Protein AF-A0A6P8IMI8-F1 (afdb_monomer_lite)

pLDDT: mean 73.04, std 18.19, range [30.92, 96.25]

Secondary structure (DSSP, 8-state):
-------------------------PPP-EEEEEEEETTEEEEEEESSSSSEEEEEEETTEEEEEETTSSSEEEEEEEETTTEEEEEETTEEEEEETTEEEEE-TTS--SHHHHHHHHHHHHHS-SS---S--HHHHHHHHHHHHHHHT-GGGGGHHHHHHHHHHH--SHHHHHHHHHHHHHHHHHHHHHHHHSSPP-PPPPTT-----------S--S-SS-SSSSS-TT--TTT----HHHHSSSS--HHHHHHHHHHHHHTTSHHHH-GGGGT-BTTB--SSS--

Radius of gyration: 25.19 Å; chains: 1; bounding box: 77×83×70 Å

Organism: Actinia tenebrosa (NCBI:txid6105)

Foldseek 3Di:
DDDDDDPDDDDPPPPPPPDPPPPDQAAWPAWDWPDDDLFWTWTWGGRDPQFTKTWIFGVQWIWIGTPVRPWTCKIWHDAPQLKIWMAHTQWIKIDHQQAIDTDDSPQPPDRVSVNVCCCVVPVVCPPPGDNDDVVVLVSVLVSLVNSLPPLNLLVLVVNLVRQLVVQPDPSSLVGCLQSNLLSVLSQVVNVVSDPHRPRDDHPVDDPCVVVDPDDDDPDLCDDPPPFVESLDDPDGYDHPCSNAVDSHQFALRVVQRVVCVVPSVDPCNNRQVSQVRDSNHGGRDDHD

Sequence (288 aa):
MAFLIKSSLVAVLVFVLVYPQQADAEEPIGLKLSSFGPNHIQGEYRYTESFGLQFNIRQGFMEMKTLNGNETITMYMKLPRDTVYFQIGNSGFLSHLNKEALVPAEVPRTFKALMRFAAERFSTSPNGFSDEDTTLKEAHKQALETIREMEETRLLEICSKALAQAGGSGLTMEITQPYHLMSLNLLLALDRAGKPVDVIKPPGTQDEESTHRSKRCSNLRSDPNNDDCYGMCGRKCNCWSSVCGDCCYHQGCAEHDYCCGKNFWSRYCLFPFRYKFTCSSYGGYSSC

Structure (mmCIF, N/CA/C/O backbone):
data_AF-A0A6P8IMI8-F1
#
_entry.id   AF-A0A6P8IMI8-F1
#
loop_
_atom_site.group_PDB
_atom_site.id
_atom_site.type_symbol
_atom_site.label_atom_id
_atom_site.label_alt_id
_atom_site.label_comp_id
_atom_site.label_asym_id
_atom_site.label_entity_id
_atom_site.label_seq_id
_atom_site.pdbx_PDB_ins_code
_atom_site.Cartn_x
_atom_site.Cartn_y
_atom_site.Cartn_z
_atom_site.occupancy
_atom_site.B_iso_or_equiv
_atom_site.auth_seq_id
_atom_site.auth_comp_id
_atom_site.auth_asym_id
_atom_site.auth_atom_id
_atom_site.pdbx_PDB_model_num
ATOM 1 N N . MET A 1 1 ? 55.138 65.671 -44.008 1.00 39.91 1 MET A N 1
ATOM 2 C CA . MET A 1 1 ? 53.992 64.735 -44.104 1.00 39.91 1 MET A CA 1
ATOM 3 C C . MET A 1 1 ? 53.761 64.125 -42.734 1.00 39.91 1 MET A C 1
ATOM 5 O O . MET A 1 1 ? 54.735 63.959 -42.012 1.00 39.91 1 MET A O 1
ATOM 9 N N . ALA A 1 2 ? 52.516 63.823 -42.370 1.00 39.78 2 ALA A N 1
ATOM 10 C CA . ALA A 1 2 ? 52.181 63.183 -41.098 1.00 39.78 2 ALA A CA 1
ATOM 11 C C . ALA A 1 2 ? 51.681 61.755 -41.341 1.00 39.78 2 ALA A C 1
ATOM 13 O O . ALA A 1 2 ? 50.949 61.533 -42.301 1.00 39.78 2 ALA A O 1
ATOM 14 N N . PHE A 1 3 ? 52.016 60.828 -40.444 1.00 30.92 3 PHE A N 1
ATOM 15 C CA . PHE A 1 3 ? 51.293 59.567 -40.287 1.00 30.92 3 PHE A CA 1
ATOM 16 C C . PHE A 1 3 ? 51.166 59.232 -38.800 1.00 30.92 3 PHE A C 1
ATOM 18 O O . PHE A 1 3 ? 52.140 58.901 -38.129 1.00 30.92 3 PHE A O 1
ATOM 25 N N . LEU A 1 4 ? 49.943 59.358 -38.283 1.00 39.53 4 LEU A N 1
ATOM 26 C CA . LEU A 1 4 ? 49.568 58.945 -36.934 1.00 39.53 4 LEU A CA 1
ATOM 27 C C . LEU A 1 4 ? 49.200 57.460 -36.960 1.00 39.53 4 LEU A C 1
ATOM 29 O O . LEU A 1 4 ? 48.109 57.108 -37.405 1.00 39.53 4 LEU A O 1
ATOM 33 N N . ILE A 1 5 ? 50.072 56.596 -36.444 1.00 40.53 5 ILE A N 1
ATOM 34 C CA . ILE A 1 5 ? 49.712 55.202 -36.161 1.00 40.53 5 ILE A CA 1
ATOM 35 C C . ILE A 1 5 ? 49.156 55.150 -34.735 1.00 40.53 5 ILE A C 1
ATOM 37 O O . ILE A 1 5 ? 49.899 55.126 -33.756 1.00 40.53 5 ILE A O 1
ATOM 41 N N . LYS A 1 6 ? 47.823 55.171 -34.614 1.00 36.91 6 LYS A N 1
ATOM 42 C CA . LYS A 1 6 ? 47.136 54.866 -33.352 1.00 36.91 6 LYS A CA 1
ATOM 43 C C . LYS A 1 6 ? 47.112 53.350 -33.158 1.00 36.91 6 LYS A C 1
ATOM 45 O O . LYS A 1 6 ? 46.334 52.665 -33.817 1.00 36.91 6 LYS A O 1
ATOM 50 N N . SER A 1 7 ? 47.920 52.836 -32.236 1.00 39.41 7 SER A N 1
ATOM 51 C CA . SER A 1 7 ? 47.843 51.436 -31.808 1.00 39.41 7 SER A CA 1
ATOM 52 C C . SER A 1 7 ? 46.588 51.206 -30.960 1.00 39.41 7 SER A C 1
ATOM 54 O O . SER A 1 7 ? 46.607 51.399 -29.746 1.00 39.41 7 SER A O 1
ATOM 56 N N . SER A 1 8 ? 45.485 50.814 -31.598 1.00 38.97 8 SER A N 1
ATOM 57 C CA . SER A 1 8 ? 44.275 50.376 -30.894 1.00 38.97 8 SER A CA 1
ATOM 58 C C . SER A 1 8 ? 44.530 49.050 -30.179 1.00 38.97 8 SER A C 1
ATOM 60 O O . SER A 1 8 ? 44.815 48.040 -30.821 1.00 38.97 8 SER A O 1
ATOM 62 N N . LEU A 1 9 ? 44.396 49.040 -28.852 1.00 38.34 9 LEU A N 1
ATOM 63 C CA . LEU A 1 9 ? 44.482 47.821 -28.053 1.00 38.34 9 LEU A CA 1
ATOM 64 C C . LEU A 1 9 ? 43.211 46.980 -28.275 1.00 38.34 9 LEU A C 1
ATOM 66 O O . LEU A 1 9 ? 42.141 47.322 -27.772 1.00 38.34 9 LEU A O 1
ATOM 70 N N . VAL A 1 10 ? 43.307 45.888 -29.036 1.00 40.00 10 VAL A N 1
ATOM 71 C CA . VAL A 1 10 ? 42.195 44.938 -29.204 1.00 40.00 10 VAL A CA 1
ATOM 72 C C . VAL A 1 10 ? 42.221 43.949 -28.041 1.00 40.00 10 VAL A C 1
ATOM 74 O O . VAL A 1 10 ? 42.977 42.980 -28.049 1.00 40.00 10 VAL A O 1
ATOM 77 N N . ALA A 1 11 ? 41.400 44.204 -27.023 1.00 40.06 11 ALA A N 1
ATOM 78 C CA . ALA A 1 11 ? 41.209 43.278 -25.913 1.00 40.06 11 ALA A CA 1
ATOM 79 C C . ALA A 1 11 ? 40.389 42.062 -26.380 1.00 40.06 11 ALA A C 1
ATOM 81 O O . ALA A 1 11 ? 39.166 42.133 -26.500 1.00 40.06 11 ALA A O 1
ATOM 82 N N . VAL A 1 12 ? 41.063 40.940 -26.652 1.00 38.28 12 VAL A N 1
ATOM 83 C CA . VAL A 1 12 ? 40.403 39.676 -27.010 1.00 38.28 12 VAL A CA 1
ATOM 84 C C . VAL A 1 12 ? 39.806 39.047 -25.749 1.00 38.28 12 VAL A C 1
ATOM 86 O O . VAL A 1 12 ? 40.467 38.310 -25.020 1.00 38.28 12 VAL A O 1
ATOM 89 N N . LEU A 1 13 ? 38.540 39.367 -25.486 1.00 36.25 13 LEU A N 1
ATOM 90 C CA . LEU A 1 13 ? 37.742 38.771 -24.416 1.00 36.25 13 LEU A CA 1
ATOM 91 C C . LEU A 1 13 ? 37.383 37.322 -24.782 1.00 36.25 13 LEU A C 1
ATOM 93 O O . LEU A 1 13 ? 36.379 37.058 -25.444 1.00 36.25 13 LEU A O 1
ATOM 97 N N . VAL A 1 14 ? 38.222 36.375 -24.356 1.00 39.31 14 VAL A N 1
ATOM 98 C CA . VAL A 1 14 ? 37.947 34.939 -24.487 1.00 39.31 14 VAL A CA 1
ATOM 99 C C . VAL A 1 14 ? 36.856 34.552 -23.489 1.00 39.31 14 VAL A C 1
ATOM 101 O O . VAL A 1 14 ? 37.131 34.189 -22.347 1.00 39.31 14 VAL A O 1
ATOM 104 N N . PHE A 1 15 ? 35.600 34.624 -23.930 1.00 37.22 15 PHE A N 1
ATOM 105 C CA . PHE A 1 15 ? 34.485 33.996 -23.230 1.00 37.22 15 PHE A CA 1
ATOM 106 C C . PHE A 1 15 ? 34.635 32.475 -23.310 1.00 37.22 15 PHE A C 1
ATOM 108 O O . PHE A 1 15 ? 34.189 31.837 -24.263 1.00 37.22 15 PHE A O 1
ATOM 115 N N . VAL A 1 16 ? 35.254 31.887 -22.284 1.00 40.16 16 VAL A N 1
ATOM 116 C CA . VAL A 1 16 ? 35.122 30.454 -22.018 1.00 40.16 16 VAL A CA 1
ATOM 117 C C . VAL A 1 16 ? 33.669 30.214 -21.620 1.00 40.16 16 VAL A C 1
ATOM 119 O O . VAL A 1 16 ? 33.276 30.456 -20.479 1.00 40.16 16 VAL A O 1
ATOM 122 N N . LEU A 1 17 ? 32.860 29.766 -22.581 1.00 37.81 17 LEU A N 1
ATOM 123 C CA . LEU A 1 17 ? 31.540 29.218 -22.303 1.00 37.81 17 LEU A CA 1
ATOM 124 C C . LEU A 1 17 ? 31.730 27.924 -21.514 1.00 37.81 17 LEU A C 1
ATOM 126 O O . LEU A 1 17 ? 31.885 26.847 -22.088 1.00 37.81 17 LEU A O 1
ATOM 130 N N . VAL A 1 18 ? 31.723 28.045 -20.186 1.00 37.19 18 VAL A N 1
ATOM 131 C CA . VAL A 1 18 ? 31.518 26.913 -19.286 1.00 37.19 18 VAL A CA 1
ATOM 132 C C . VAL A 1 18 ? 30.078 26.458 -19.490 1.00 37.19 18 VAL A C 1
ATOM 134 O O . VAL A 1 18 ? 29.160 26.901 -18.800 1.00 37.19 18 VAL A O 1
ATOM 137 N N . TYR A 1 19 ? 29.878 25.594 -20.485 1.00 33.56 19 TYR A N 1
ATOM 138 C CA . TYR A 1 19 ? 28.700 24.744 -20.523 1.00 33.56 19 TYR A CA 1
ATOM 139 C C . TYR A 1 19 ? 28.646 24.010 -19.179 1.00 33.56 19 TYR A C 1
ATOM 141 O O . TYR A 1 19 ? 29.663 23.422 -18.793 1.00 33.56 19 TYR A O 1
ATOM 149 N N . PRO A 1 20 ? 27.521 24.047 -18.442 1.00 39.53 20 PRO A N 1
ATOM 150 C CA . PRO A 1 20 ? 27.368 23.180 -17.288 1.00 39.53 20 PRO A CA 1
ATOM 151 C C . PRO A 1 20 ? 27.495 21.752 -17.808 1.00 39.53 20 PRO A C 1
ATOM 153 O O . PRO A 1 20 ? 26.685 21.320 -18.628 1.00 39.53 20 PRO A O 1
ATOM 156 N N . GLN A 1 21 ? 28.561 21.062 -17.398 1.00 37.50 21 GLN A N 1
ATOM 157 C CA . GLN A 1 21 ? 28.812 19.690 -17.811 1.00 37.50 21 GLN A CA 1
ATOM 158 C C . GLN A 1 21 ? 27.620 18.865 -17.334 1.00 37.50 21 GLN A C 1
ATOM 160 O O . GLN A 1 21 ? 27.404 18.714 -16.131 1.00 37.50 21 GLN A O 1
ATOM 165 N N . GLN A 1 22 ? 26.794 18.447 -18.291 1.00 41.50 22 GLN A N 1
ATOM 166 C CA . GLN A 1 22 ? 25.549 17.747 -18.037 1.00 41.50 22 GLN A CA 1
ATOM 167 C C . GLN A 1 22 ? 25.913 16.453 -17.318 1.00 41.50 22 GLN A C 1
ATOM 169 O O . GLN A 1 22 ? 26.569 15.603 -17.911 1.00 41.50 22 GLN A O 1
ATOM 174 N N . ALA A 1 23 ? 25.584 16.373 -16.026 1.00 42.06 23 ALA A N 1
ATOM 175 C CA . ALA A 1 23 ? 26.000 15.262 -15.185 1.00 42.06 23 ALA A CA 1
ATOM 176 C C . ALA A 1 23 ? 25.521 13.956 -15.821 1.00 42.06 23 ALA A C 1
ATOM 178 O O . ALA A 1 23 ? 24.327 13.821 -16.107 1.00 42.06 23 ALA A O 1
ATOM 179 N N . ASP A 1 24 ? 26.459 13.043 -16.076 1.00 41.97 24 ASP A N 1
ATOM 180 C CA . ASP A 1 24 ? 26.170 11.752 -16.685 1.00 41.97 24 ASP A CA 1
ATOM 181 C C . ASP A 1 24 ? 25.141 11.029 -15.810 1.00 41.97 24 ASP A C 1
ATOM 183 O O . ASP A 1 24 ? 25.410 10.684 -14.658 1.00 41.97 24 ASP A O 1
ATOM 187 N N . ALA A 1 25 ? 23.922 10.883 -16.329 1.00 48.53 25 ALA A N 1
ATOM 188 C CA . ALA A 1 25 ? 22.834 10.267 -15.589 1.00 48.53 25 ALA A CA 1
ATOM 189 C C . ALA A 1 25 ? 23.135 8.772 -15.444 1.00 48.53 25 ALA A C 1
ATOM 191 O O . ALA A 1 25 ? 23.142 8.053 -16.443 1.00 48.53 25 ALA A O 1
ATOM 192 N N . GLU A 1 26 ? 23.395 8.323 -14.213 1.00 55.47 26 GLU A N 1
ATOM 193 C CA . GLU A 1 26 ? 23.643 6.911 -13.911 1.00 55.47 26 GLU A CA 1
ATOM 194 C C . GLU A 1 26 ? 22.507 6.041 -14.475 1.00 55.47 26 GLU A C 1
ATOM 196 O O . GLU A 1 26 ? 21.324 6.329 -14.265 1.00 55.47 26 GLU A O 1
ATOM 201 N N . GLU A 1 27 ? 22.857 4.990 -15.224 1.00 54.91 27 GLU A N 1
ATOM 202 C CA . GLU A 1 27 ? 21.851 4.107 -15.815 1.00 54.91 27 GLU A CA 1
ATOM 203 C C . GLU A 1 27 ? 21.121 3.289 -14.730 1.00 54.91 27 GLU A C 1
ATOM 205 O O . GLU A 1 27 ? 21.756 2.818 -13.778 1.00 54.91 27 GLU A O 1
ATOM 210 N N . PRO A 1 28 ? 19.798 3.057 -14.862 1.00 62.38 28 PRO A N 1
ATOM 211 C CA . PRO A 1 28 ? 19.032 2.334 -13.860 1.00 62.38 28 PRO A CA 1
ATOM 212 C C . PRO A 1 28 ? 19.465 0.881 -13.757 1.00 62.38 28 PRO A C 1
ATOM 214 O O . PRO A 1 28 ? 19.427 0.115 -14.719 1.00 62.38 28 PRO A O 1
ATOM 217 N N . ILE A 1 29 ? 19.766 0.476 -12.534 1.00 84.00 29 ILE A N 1
ATOM 218 C CA . ILE A 1 29 ? 20.159 -0.893 -12.207 1.00 84.00 29 ILE A CA 1
ATOM 219 C C . ILE A 1 29 ? 18.950 -1.847 -12.252 1.00 84.00 29 ILE A C 1
ATOM 221 O O . ILE A 1 29 ? 19.096 -3.037 -12.535 1.00 84.00 29 ILE A O 1
ATOM 225 N N . GLY A 1 30 ? 17.748 -1.331 -11.986 1.00 87.19 30 GLY A N 1
ATOM 226 C CA . GLY A 1 30 ? 16.484 -2.042 -12.135 1.00 87.19 30 GLY A CA 1
ATOM 227 C C . GLY A 1 30 ? 16.161 -3.017 -10.999 1.00 87.19 30 GLY A C 1
ATOM 228 O O . GLY A 1 30 ? 16.547 -2.833 -9.842 1.00 87.19 30 GLY A O 1
ATOM 229 N N . LEU A 1 31 ? 15.378 -4.045 -11.335 1.00 90.00 31 LEU A N 1
ATOM 230 C CA . LEU A 1 31 ? 14.832 -5.024 -10.394 1.00 90.00 31 LEU A CA 1
ATOM 231 C C . LEU A 1 31 ? 15.828 -6.163 -10.124 1.00 90.00 31 LEU A C 1
ATOM 233 O O . LEU A 1 31 ? 16.200 -6.896 -11.040 1.00 90.00 31 LEU A O 1
ATOM 237 N N . LYS A 1 32 ? 16.181 -6.383 -8.854 1.00 91.81 32 LYS A N 1
ATOM 238 C CA . LYS A 1 32 ? 16.982 -7.530 -8.395 1.00 91.81 32 LYS A CA 1
ATOM 239 C C . LYS A 1 32 ? 16.157 -8.371 -7.418 1.00 91.81 32 LYS A C 1
ATOM 241 O O . LYS A 1 32 ? 15.796 -7.909 -6.338 1.00 91.81 32 LYS A O 1
ATOM 246 N N . LEU A 1 33 ? 15.857 -9.618 -7.784 1.00 90.94 33 LEU A N 1
ATOM 247 C CA . LEU A 1 33 ? 15.100 -10.557 -6.947 1.00 90.94 33 LEU A CA 1
ATOM 248 C C . LEU A 1 33 ? 16.049 -11.490 -6.184 1.00 90.94 33 LEU A C 1
ATOM 250 O O . LEU A 1 33 ? 16.842 -12.205 -6.791 1.00 90.94 33 LEU A O 1
ATOM 254 N N . SER A 1 34 ? 15.940 -11.507 -4.854 1.00 91.38 34 SER A N 1
ATOM 255 C CA . SER A 1 34 ? 16.677 -12.417 -3.963 1.00 91.38 34 SER A CA 1
ATOM 256 C C . SER A 1 34 ? 15.861 -13.655 -3.573 1.00 91.38 34 SER A C 1
ATOM 258 O O . SER A 1 34 ? 16.422 -14.675 -3.174 1.00 91.38 34 SER A O 1
ATOM 260 N N . SER A 1 35 ? 14.535 -13.602 -3.723 1.00 88.31 35 SER A N 1
ATOM 261 C CA . SER A 1 35 ? 13.647 -14.761 -3.633 1.00 88.31 35 SER A CA 1
ATOM 262 C C . SER A 1 35 ? 12.460 -14.582 -4.576 1.00 88.31 35 SER A C 1
ATOM 264 O O . SER A 1 35 ? 11.899 -13.491 -4.665 1.00 88.31 35 SER A O 1
ATOM 266 N N . PHE A 1 36 ? 12.063 -15.643 -5.276 1.00 87.12 36 PHE A N 1
ATOM 267 C CA . PHE A 1 36 ? 10.926 -15.618 -6.193 1.00 87.12 36 PHE A CA 1
ATOM 268 C C . PHE A 1 36 ? 10.235 -16.984 -6.225 1.00 87.12 36 PHE A C 1
ATOM 270 O O . PHE A 1 36 ? 10.866 -18.005 -6.498 1.00 87.12 36 PHE A O 1
ATOM 277 N N . GLY A 1 37 ? 8.938 -17.006 -5.930 1.00 83.56 37 GLY A N 1
ATOM 278 C CA . GLY A 1 37 ? 8.121 -18.215 -5.902 1.00 83.56 37 GLY A CA 1
ATOM 279 C C . GLY A 1 37 ? 6.685 -17.927 -5.447 1.00 83.56 37 GLY A C 1
ATOM 280 O O . GLY A 1 37 ? 6.386 -16.814 -5.017 1.00 83.56 37 GLY A O 1
ATOM 281 N N . PRO A 1 38 ? 5.783 -18.924 -5.494 1.00 81.00 38 PRO A N 1
ATOM 282 C CA . PRO A 1 38 ? 4.339 -18.711 -5.314 1.00 81.00 38 PRO A CA 1
ATOM 283 C C . PRO A 1 38 ? 3.931 -18.234 -3.910 1.00 81.00 38 PRO A C 1
ATOM 285 O O . PRO A 1 38 ? 2.861 -17.664 -3.746 1.00 81.00 38 PRO A O 1
ATOM 288 N N . ASN A 1 39 ? 4.774 -18.455 -2.893 1.00 86.06 39 ASN A N 1
ATOM 289 C CA . ASN A 1 39 ? 4.484 -18.116 -1.492 1.00 86.06 39 ASN A CA 1
ATOM 290 C C . ASN A 1 39 ? 5.414 -17.036 -0.904 1.00 86.06 39 ASN A C 1
ATOM 292 O O . ASN A 1 39 ? 5.191 -16.587 0.224 1.00 86.06 39 ASN A O 1
ATOM 296 N N . HIS A 1 40 ? 6.463 -16.637 -1.633 1.00 91.44 40 HIS A N 1
ATOM 297 C CA . HIS A 1 40 ? 7.432 -15.632 -1.198 1.00 91.44 40 HIS A CA 1
ATOM 298 C C . HIS A 1 40 ? 8.116 -14.964 -2.393 1.00 91.44 40 HIS A C 1
ATOM 300 O O . HIS A 1 40 ? 8.691 -15.646 -3.242 1.00 91.44 40 HIS A O 1
ATOM 306 N N . ILE A 1 41 ? 8.106 -13.633 -2.410 1.00 91.44 41 ILE A N 1
ATOM 307 C CA . ILE A 1 41 ? 8.891 -12.805 -3.324 1.00 91.44 41 ILE A CA 1
ATOM 308 C C . ILE A 1 41 ? 9.635 -11.762 -2.489 1.00 91.44 41 ILE A C 1
ATOM 310 O O . ILE A 1 41 ? 9.035 -11.087 -1.656 1.00 91.44 41 ILE A O 1
ATOM 314 N N . GLN A 1 42 ? 10.938 -11.630 -2.705 1.00 94.56 42 GLN A N 1
ATOM 315 C CA . GLN A 1 42 ? 11.790 -10.661 -2.023 1.00 94.56 42 GLN A CA 1
ATOM 316 C C . GLN A 1 42 ? 12.819 -10.106 -3.002 1.00 94.56 42 GLN A C 1
ATOM 318 O O . GLN A 1 42 ? 13.352 -10.839 -3.839 1.00 94.56 42 GLN A O 1
ATOM 323 N N . GLY A 1 43 ? 13.108 -8.816 -2.889 1.00 94.06 43 GLY A N 1
ATOM 324 C CA . GLY A 1 43 ? 14.063 -8.151 -3.757 1.00 94.06 43 GLY A CA 1
ATOM 325 C C . GLY A 1 43 ? 14.180 -6.662 -3.477 1.00 94.06 43 GLY A C 1
ATOM 326 O O . GLY A 1 43 ? 13.703 -6.151 -2.463 1.00 94.06 43 GLY A O 1
ATOM 327 N N . GLU A 1 44 ? 14.828 -5.987 -4.409 1.00 94.62 44 GLU A N 1
ATOM 328 C CA . GLU A 1 44 ? 15.025 -4.546 -4.434 1.00 94.62 44 GLU A CA 1
ATOM 329 C C . GLU A 1 44 ? 14.784 -4.015 -5.853 1.00 94.62 44 GLU A C 1
ATOM 331 O O . GLU A 1 44 ? 14.970 -4.728 -6.844 1.00 94.62 44 GLU A O 1
ATOM 336 N N . TYR A 1 45 ? 14.376 -2.754 -5.951 1.00 92.94 45 TYR A N 1
ATOM 337 C CA . TYR A 1 45 ? 14.431 -1.980 -7.185 1.00 92.94 45 TYR A CA 1
ATOM 338 C C . TYR A 1 45 ? 15.412 -0.830 -6.973 1.00 92.94 45 TYR A C 1
ATOM 340 O O . TYR A 1 45 ? 15.183 0.020 -6.111 1.00 92.94 45 TYR A O 1
ATOM 348 N N . ARG A 1 46 ? 16.502 -0.809 -7.741 1.00 93.00 46 ARG A N 1
ATOM 349 C CA . ARG A 1 46 ? 17.533 0.235 -7.700 1.00 93.00 46 ARG A CA 1
ATOM 350 C C . ARG A 1 46 ? 17.379 1.170 -8.893 1.00 93.00 46 ARG A C 1
ATOM 352 O O . ARG A 1 46 ? 17.392 0.716 -10.036 1.00 93.00 46 ARG A O 1
ATOM 359 N N . TYR A 1 47 ? 17.276 2.467 -8.627 1.00 86.75 47 TYR A N 1
ATOM 360 C CA . TYR A 1 47 ? 17.373 3.497 -9.660 1.00 86.75 47 TYR A CA 1
ATOM 361 C C . TYR A 1 47 ? 18.816 4.012 -9.790 1.00 86.75 47 TYR A C 1
ATOM 363 O O . TYR A 1 47 ? 19.284 4.201 -10.903 1.00 86.75 47 TYR A O 1
ATOM 371 N N . THR A 1 48 ? 19.552 4.113 -8.678 1.00 87.31 48 THR A N 1
ATOM 372 C CA . THR A 1 48 ? 21.026 4.213 -8.639 1.00 87.31 48 THR A CA 1
ATOM 373 C C . THR A 1 48 ? 21.589 3.212 -7.620 1.00 87.31 48 THR A C 1
ATOM 375 O O . THR A 1 48 ? 20.831 2.440 -7.026 1.00 87.31 48 THR A O 1
ATOM 378 N N . GLU A 1 49 ? 22.906 3.193 -7.369 1.00 86.25 49 GLU A N 1
ATOM 379 C CA . GLU A 1 49 ? 23.462 2.353 -6.289 1.00 86.25 49 GLU A CA 1
ATOM 380 C C . GLU A 1 49 ? 23.076 2.828 -4.873 1.00 86.25 49 GLU A C 1
ATOM 382 O O . GLU A 1 49 ? 23.121 2.036 -3.926 1.00 86.25 49 GLU A O 1
ATOM 387 N N . SER A 1 50 ? 22.682 4.097 -4.718 1.00 88.06 50 SER A N 1
ATOM 388 C CA . SER A 1 50 ? 22.267 4.703 -3.445 1.00 88.06 50 SER A CA 1
ATOM 389 C C . SER A 1 50 ? 20.751 4.885 -3.311 1.00 88.06 50 SER A C 1
ATOM 391 O O . SER A 1 50 ? 20.244 4.844 -2.190 1.00 88.06 50 SER A O 1
ATOM 393 N N . PHE A 1 51 ? 20.029 5.046 -4.423 1.00 91.19 51 PHE A N 1
ATOM 394 C CA . PHE A 1 51 ? 18.596 5.331 -4.455 1.00 91.19 51 PHE A CA 1
ATOM 395 C C . PHE A 1 51 ? 17.790 4.154 -5.021 1.00 91.19 51 PHE A C 1
ATOM 397 O O . PHE A 1 51 ? 18.017 3.675 -6.136 1.00 91.19 51 PHE A O 1
ATOM 404 N N . GLY A 1 52 ? 16.823 3.675 -4.242 1.00 93.25 52 GLY A N 1
ATOM 405 C CA . GLY A 1 52 ? 16.050 2.473 -4.535 1.00 93.25 52 GLY A CA 1
ATOM 406 C C . GLY A 1 52 ? 15.107 2.109 -3.391 1.00 93.25 52 GLY A C 1
ATOM 407 O O . GLY A 1 52 ? 15.115 2.756 -2.349 1.00 93.25 52 GLY A O 1
ATOM 408 N N . LEU A 1 53 ? 14.341 1.031 -3.545 1.00 95.50 53 LEU A N 1
ATOM 409 C CA . LEU A 1 53 ? 13.528 0.463 -2.466 1.00 95.50 53 LEU A CA 1
ATOM 410 C C . LEU A 1 53 ? 13.720 -1.053 -2.339 1.00 95.50 53 LEU A C 1
ATOM 412 O O . LEU A 1 53 ? 14.064 -1.731 -3.306 1.00 95.50 53 LEU A O 1
ATOM 416 N N . GLN A 1 54 ? 13.488 -1.587 -1.142 1.00 96.25 54 GLN A N 1
ATOM 417 C CA . GLN A 1 54 ? 13.436 -3.022 -0.853 1.00 96.25 54 GLN A CA 1
ATOM 418 C C . GLN A 1 54 ? 11.988 -3.468 -0.627 1.00 96.25 54 GLN A C 1
ATOM 420 O O . GLN A 1 54 ? 11.182 -2.715 -0.074 1.00 96.25 54 GLN A O 1
ATOM 425 N N . PHE A 1 55 ? 11.664 -4.710 -0.994 1.00 94.94 55 PHE A N 1
ATOM 426 C CA . PHE A 1 55 ? 10.349 -5.307 -0.751 1.00 94.94 55 PHE A CA 1
ATOM 427 C C . PHE A 1 55 ? 10.423 -6.780 -0.322 1.00 94.94 55 PHE A C 1
ATOM 429 O O . PHE A 1 55 ? 11.293 -7.546 -0.742 1.00 94.94 55 PHE A O 1
ATOM 436 N N . ASN A 1 56 ? 9.458 -7.190 0.502 1.00 95.06 56 ASN A N 1
ATOM 437 C CA . ASN A 1 56 ? 9.262 -8.566 0.968 1.00 95.06 56 ASN A CA 1
ATOM 438 C C . ASN A 1 56 ? 7.759 -8.867 0.980 1.00 95.06 56 ASN A C 1
ATOM 440 O O . ASN A 1 56 ? 6.999 -8.207 1.686 1.00 95.06 56 ASN A O 1
ATOM 444 N N . ILE A 1 57 ? 7.329 -9.837 0.174 1.00 92.56 57 ILE A N 1
ATOM 445 C CA . ILE A 1 57 ? 5.927 -10.129 -0.130 1.00 92.56 57 ILE A CA 1
ATOM 446 C C . ILE A 1 57 ? 5.667 -11.618 0.120 1.00 92.56 57 ILE A C 1
ATOM 448 O O . ILE A 1 57 ? 6.385 -12.485 -0.382 1.00 92.56 57 ILE A O 1
ATOM 452 N N . ARG A 1 58 ? 4.649 -11.928 0.926 1.00 91.44 58 ARG A N 1
ATOM 453 C CA . ARG A 1 58 ? 4.242 -13.285 1.335 1.00 91.44 58 ARG A CA 1
ATOM 454 C C . ARG A 1 58 ? 2.720 -13.343 1.447 1.00 91.44 58 ARG A C 1
ATOM 456 O O . ARG A 1 58 ? 2.051 -12.313 1.511 1.00 91.44 58 ARG A O 1
ATOM 463 N N . GLN A 1 59 ? 2.144 -14.540 1.539 1.00 86.38 59 GLN A N 1
ATOM 464 C CA . GLN A 1 59 ? 0.698 -14.666 1.738 1.00 86.38 59 GLN A CA 1
ATOM 465 C C . GLN A 1 59 ? 0.254 -13.949 3.031 1.00 86.38 59 GLN A C 1
ATOM 467 O O . GLN A 1 59 ? 0.591 -14.361 4.138 1.00 86.38 59 GLN A O 1
ATOM 472 N N . GLY A 1 60 ? -0.509 -12.860 2.888 1.00 86.00 60 GLY A N 1
ATOM 473 C CA . GLY A 1 60 ? -0.975 -12.045 4.015 1.00 86.00 60 GLY A CA 1
ATOM 474 C C . GLY A 1 60 ? 0.078 -11.127 4.653 1.00 86.00 60 GLY A C 1
ATOM 475 O O . GLY A 1 60 ? -0.173 -10.629 5.747 1.00 86.00 60 GLY A O 1
ATOM 476 N N . PHE A 1 61 ? 1.223 -10.886 4.010 1.00 90.69 61 PHE A N 1
ATOM 477 C CA . PHE A 1 61 ? 2.244 -9.948 4.484 1.00 90.69 61 PHE A CA 1
ATOM 478 C C . PHE A 1 61 ? 2.910 -9.227 3.309 1.00 90.69 61 PHE A C 1
ATOM 480 O O . PHE A 1 61 ? 3.275 -9.856 2.318 1.00 90.69 61 PHE A O 1
ATOM 487 N N . MET A 1 62 ? 3.117 -7.921 3.433 1.00 92.56 62 MET A N 1
ATOM 488 C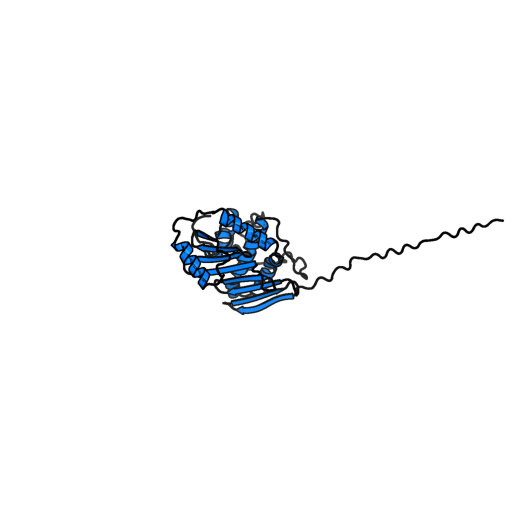 CA . MET A 1 62 ? 3.925 -7.145 2.497 1.00 92.56 62 MET A CA 1
ATOM 489 C C . MET A 1 62 ? 4.658 -6.037 3.257 1.00 92.56 62 MET A C 1
ATOM 491 O O . MET A 1 62 ? 4.103 -5.443 4.177 1.00 92.56 62 MET A O 1
ATOM 495 N N . GLU A 1 63 ? 5.904 -5.764 2.894 1.00 94.50 63 GLU A N 1
ATOM 496 C CA . GLU A 1 63 ? 6.702 -4.673 3.454 1.00 94.50 63 GLU A CA 1
ATOM 497 C C . GLU A 1 63 ? 7.474 -3.973 2.331 1.00 94.50 63 GLU A C 1
ATOM 499 O O . GLU A 1 63 ? 8.017 -4.647 1.452 1.00 94.50 63 GLU A O 1
ATOM 504 N N . MET A 1 64 ? 7.525 -2.638 2.380 1.00 95.06 64 MET A N 1
ATOM 505 C CA . MET A 1 64 ? 8.335 -1.776 1.517 1.00 95.06 64 MET A CA 1
ATOM 506 C C . MET A 1 64 ? 9.184 -0.823 2.357 1.00 95.06 64 MET A C 1
ATOM 508 O O . MET A 1 64 ? 8.668 -0.134 3.243 1.00 95.06 64 MET A O 1
ATOM 512 N N . LYS A 1 65 ? 10.478 -0.754 2.047 1.00 95.56 65 LYS A N 1
ATOM 513 C CA . LYS A 1 65 ? 11.476 0.065 2.750 1.00 95.56 65 LYS A CA 1
ATOM 514 C C . LYS A 1 65 ? 12.381 0.804 1.772 1.00 95.56 65 LYS A C 1
ATOM 516 O O . LYS A 1 65 ? 12.506 0.394 0.622 1.00 95.56 65 LYS A O 1
ATOM 521 N N . THR A 1 66 ? 13.036 1.850 2.255 1.00 94.81 66 THR A N 1
ATOM 522 C CA . THR A 1 66 ? 14.160 2.521 1.580 1.00 94.81 66 THR A CA 1
ATOM 523 C C . THR A 1 66 ? 15.291 1.536 1.245 1.00 94.81 66 THR A C 1
ATOM 525 O O . THR A 1 66 ? 15.390 0.467 1.859 1.00 94.81 66 THR A O 1
ATOM 528 N N . LEU A 1 67 ? 16.182 1.862 0.296 1.00 92.88 67 LEU A N 1
ATOM 529 C CA . LEU A 1 67 ? 17.260 0.942 -0.125 1.00 92.88 67 LEU A CA 1
ATOM 530 C C . LEU A 1 67 ? 18.198 0.536 1.025 1.00 92.88 67 LEU A C 1
ATOM 532 O O . LEU A 1 67 ? 18.740 -0.568 1.022 1.00 92.88 67 LEU A O 1
ATOM 536 N N . ASN A 1 68 ? 18.366 1.410 2.023 1.00 89.56 68 ASN A N 1
ATOM 537 C CA . ASN A 1 68 ? 19.163 1.154 3.226 1.00 89.56 68 ASN A CA 1
ATOM 538 C C . ASN A 1 68 ? 18.425 0.321 4.302 1.00 89.56 68 ASN A C 1
ATOM 540 O O . ASN A 1 68 ? 19.053 -0.109 5.267 1.00 89.56 68 ASN A O 1
ATOM 544 N N . GLY A 1 69 ? 17.119 0.073 4.144 1.00 87.06 69 GLY A N 1
ATOM 545 C CA . GLY A 1 69 ? 16.296 -0.726 5.056 1.00 87.06 69 GLY A CA 1
ATOM 546 C C . GLY A 1 69 ? 15.898 -0.042 6.372 1.00 87.06 69 GLY A C 1
ATOM 547 O O . GLY A 1 69 ? 15.193 -0.664 7.170 1.00 87.06 69 GLY A O 1
ATOM 548 N N . ASN A 1 70 ? 16.320 1.205 6.609 1.00 88.25 70 ASN A N 1
ATOM 549 C CA . ASN A 1 70 ? 16.095 1.915 7.873 1.00 88.25 70 ASN A CA 1
ATOM 550 C C . ASN A 1 70 ? 14.654 2.422 8.019 1.00 88.25 70 ASN A C 1
ATOM 552 O O . ASN A 1 70 ? 14.102 2.395 9.118 1.00 88.25 70 ASN A O 1
ATOM 556 N N . GLU A 1 71 ? 14.039 2.872 6.924 1.00 92.44 71 GLU A N 1
ATOM 557 C CA . GLU A 1 71 ? 12.746 3.558 6.943 1.00 92.44 71 GLU A CA 1
ATOM 558 C C . GLU A 1 71 ? 11.697 2.766 6.164 1.00 92.44 71 GLU A C 1
ATOM 560 O O . GLU A 1 71 ? 11.948 2.235 5.081 1.00 92.44 71 GLU A O 1
ATOM 565 N N . THR A 1 72 ? 10.504 2.651 6.748 1.00 93.56 72 THR A N 1
ATOM 566 C CA . THR A 1 72 ? 9.395 1.874 6.184 1.00 93.56 72 THR A CA 1
ATOM 567 C C . THR A 1 72 ? 8.462 2.804 5.428 1.00 93.56 72 THR A C 1
ATOM 569 O O . THR A 1 72 ? 7.803 3.640 6.036 1.00 93.56 72 THR A O 1
ATOM 572 N N . ILE A 1 73 ? 8.374 2.625 4.111 1.00 93.69 73 ILE A N 1
ATOM 573 C CA . ILE A 1 73 ? 7.448 3.371 3.251 1.00 93.69 73 ILE A CA 1
ATOM 574 C C . ILE A 1 73 ? 6.022 2.904 3.573 1.00 93.69 73 ILE A C 1
ATOM 576 O O . ILE A 1 73 ? 5.141 3.695 3.910 1.00 93.69 73 ILE A O 1
ATOM 580 N N . THR A 1 74 ? 5.810 1.584 3.549 1.00 92.25 74 THR A N 1
ATOM 581 C CA . THR A 1 74 ? 4.558 0.963 3.985 1.00 92.25 74 THR A CA 1
ATOM 582 C C . THR A 1 74 ? 4.760 -0.485 4.428 1.00 92.25 74 THR A C 1
ATOM 584 O O . THR A 1 74 ? 5.711 -1.161 4.032 1.00 92.25 74 THR A O 1
ATOM 587 N N . MET A 1 75 ? 3.841 -0.973 5.255 1.00 92.56 75 MET A N 1
ATOM 588 C CA . MET A 1 75 ? 3.780 -2.357 5.709 1.00 92.56 75 MET A CA 1
ATOM 589 C C . MET A 1 75 ? 2.322 -2.813 5.742 1.00 92.56 75 MET A C 1
ATOM 591 O O . MET A 1 75 ? 1.423 -2.034 6.054 1.00 92.56 75 MET A O 1
ATOM 595 N N . TYR A 1 76 ? 2.089 -4.092 5.483 1.00 89.88 76 TYR A N 1
ATOM 596 C CA . TYR A 1 76 ? 0.809 -4.769 5.619 1.00 89.88 76 TYR A CA 1
ATOM 597 C C . TYR A 1 76 ? 1.012 -6.135 6.282 1.00 89.88 76 TYR A C 1
ATOM 599 O O . TYR A 1 76 ? 1.883 -6.911 5.890 1.00 89.88 76 TYR A O 1
ATOM 607 N N . MET A 1 77 ? 0.172 -6.456 7.266 1.00 91.00 77 MET A N 1
ATOM 608 C CA . MET A 1 77 ? 0.142 -7.766 7.909 1.00 91.00 77 MET A CA 1
ATOM 609 C C . MET A 1 77 ? -1.299 -8.183 8.220 1.00 91.00 77 MET A C 1
ATOM 611 O O . MET A 1 77 ? -2.013 -7.527 8.980 1.00 91.00 77 MET A O 1
ATOM 615 N N . LYS A 1 78 ? -1.725 -9.321 7.670 1.00 88.25 78 LYS A N 1
ATOM 616 C CA . LYS A 1 78 ? -2.993 -9.967 8.011 1.00 88.25 78 LYS A CA 1
ATOM 617 C C . LYS A 1 78 ? -2.895 -10.614 9.386 1.00 88.25 78 LYS A C 1
ATOM 619 O O . LYS A 1 78 ? -1.990 -11.405 9.643 1.00 88.25 78 LYS A O 1
ATOM 624 N N . LEU A 1 79 ? -3.857 -10.313 10.252 1.00 88.38 79 LEU A N 1
ATOM 625 C CA . LEU A 1 79 ? -3.956 -10.881 11.589 1.00 88.38 79 LEU A CA 1
ATOM 626 C C . LEU A 1 79 ? -5.189 -11.811 11.690 1.00 88.38 79 LEU A C 1
ATOM 628 O O . LEU A 1 79 ? -6.165 -11.659 10.948 1.00 88.38 79 LEU A O 1
ATOM 632 N N . PRO A 1 80 ? -5.165 -12.807 12.592 1.00 85.69 80 PRO A N 1
ATOM 633 C CA . PRO A 1 80 ? -6.343 -13.562 13.008 1.00 85.69 80 PRO A CA 1
ATOM 634 C C . PRO A 1 80 ? -7.561 -12.700 13.375 1.00 85.69 80 PRO A C 1
ATOM 636 O O . PRO A 1 80 ? -7.435 -11.522 13.701 1.00 85.69 80 PRO A O 1
ATOM 639 N N . ARG A 1 81 ? -8.746 -13.330 13.384 1.00 82.25 81 ARG A N 1
ATOM 640 C CA . ARG A 1 81 ? -10.043 -12.684 13.674 1.00 82.25 81 ARG A CA 1
ATOM 641 C C . ARG A 1 81 ? -10.270 -11.429 12.827 1.00 82.25 81 ARG A C 1
ATOM 643 O O . ARG A 1 81 ? -10.409 -10.341 13.371 1.00 82.25 81 ARG A O 1
ATOM 650 N N . ASP A 1 82 ? -10.275 -11.579 11.502 1.00 79.50 82 ASP A N 1
ATOM 651 C CA . ASP A 1 82 ? -10.737 -10.531 10.578 1.00 79.50 82 ASP A CA 1
ATOM 652 C C . ASP A 1 82 ? -10.089 -9.138 10.790 1.00 79.50 82 ASP A C 1
ATOM 654 O O . ASP A 1 82 ? -10.683 -8.091 10.506 1.00 79.50 82 ASP A O 1
ATOM 658 N N . THR A 1 83 ? -8.847 -9.135 11.277 1.00 84.44 83 THR A N 1
ATOM 659 C CA . THR A 1 83 ? -8.073 -7.941 11.619 1.00 84.44 83 THR A CA 1
ATOM 660 C C . THR A 1 83 ? -6.897 -7.798 10.656 1.00 84.44 83 THR A C 1
ATOM 662 O O . THR A 1 83 ? -6.296 -8.787 10.238 1.00 84.44 83 THR A O 1
ATOM 665 N N . VAL A 1 84 ? -6.533 -6.571 10.299 1.00 87.75 84 VAL A N 1
ATOM 666 C CA . VAL A 1 84 ? -5.294 -6.272 9.568 1.00 87.75 84 VAL A CA 1
ATOM 667 C C . VAL A 1 84 ? -4.526 -5.167 10.270 1.00 87.75 84 VAL A C 1
ATOM 669 O O . VAL A 1 84 ? -5.123 -4.246 10.822 1.00 87.75 84 VAL A O 1
ATOM 672 N N . TYR A 1 85 ? -3.205 -5.276 10.239 1.00 90.75 85 TYR A N 1
ATOM 673 C CA . TYR A 1 85 ? -2.287 -4.195 10.552 1.00 90.75 85 TYR A CA 1
ATOM 674 C C . TYR A 1 85 ? -1.771 -3.576 9.253 1.00 90.75 85 TYR A C 1
ATOM 676 O O . TYR A 1 85 ? -1.463 -4.303 8.302 1.00 90.75 85 TYR A O 1
ATOM 684 N N . PHE A 1 86 ? -1.642 -2.254 9.230 1.00 89.31 86 PHE A N 1
ATOM 685 C CA . PHE A 1 86 ? -0.933 -1.536 8.180 1.00 89.31 86 PHE A CA 1
ATOM 686 C C . PHE A 1 86 ? -0.074 -0.405 8.759 1.00 89.31 86 PHE A C 1
ATOM 688 O O . PHE A 1 86 ? -0.338 0.111 9.849 1.00 89.31 86 PHE A O 1
ATOM 695 N N . GLN A 1 87 ? 0.964 -0.029 8.019 1.00 91.75 87 GLN A N 1
ATOM 696 C CA . GLN A 1 87 ? 1.867 1.072 8.338 1.00 91.75 87 GLN A CA 1
ATOM 697 C C . GLN A 1 87 ? 2.026 1.978 7.117 1.00 91.75 87 GLN A C 1
ATOM 699 O O . GLN A 1 87 ? 2.087 1.488 5.987 1.00 91.75 87 GLN A O 1
ATOM 704 N N . ILE A 1 88 ? 2.112 3.284 7.350 1.00 91.19 88 ILE A N 1
ATOM 705 C CA . ILE A 1 88 ? 2.458 4.303 6.353 1.00 91.19 88 ILE A CA 1
ATOM 706 C C . ILE A 1 88 ? 3.491 5.210 7.030 1.00 91.19 88 ILE A C 1
ATOM 708 O O . ILE A 1 88 ? 3.203 5.780 8.086 1.00 91.19 88 ILE A O 1
ATOM 712 N N . GLY A 1 89 ? 4.712 5.274 6.496 1.00 92.31 89 GLY A N 1
ATOM 713 C CA . GLY A 1 89 ? 5.836 5.887 7.208 1.00 92.31 89 GLY A CA 1
ATOM 714 C C . GLY A 1 89 ? 6.042 5.221 8.576 1.00 92.31 89 GLY A C 1
ATOM 715 O O . GLY A 1 89 ? 6.114 3.997 8.689 1.00 92.31 89 GLY A O 1
ATOM 716 N N . ASN A 1 90 ? 6.043 6.020 9.647 1.00 90.81 90 ASN A N 1
ATOM 717 C CA . ASN A 1 90 ? 6.100 5.531 11.034 1.00 90.81 90 ASN A CA 1
ATOM 718 C C . ASN A 1 90 ? 4.716 5.265 11.670 1.00 90.81 90 ASN A C 1
ATOM 720 O O . ASN A 1 90 ? 4.611 4.581 12.697 1.00 90.81 90 ASN A O 1
ATOM 724 N N . SER A 1 91 ? 3.637 5.770 11.067 1.00 91.81 91 SER A N 1
ATOM 725 C CA . SER A 1 91 ? 2.278 5.658 11.603 1.00 91.81 91 SER A CA 1
ATOM 726 C C . SER A 1 91 ? 1.729 4.250 11.393 1.00 91.81 91 SER A C 1
ATOM 728 O O . SER A 1 91 ? 1.648 3.758 10.269 1.00 91.81 91 SER A O 1
ATOM 730 N N . GLY A 1 92 ? 1.359 3.587 12.492 1.00 91.94 92 GLY A N 1
ATOM 731 C CA . GLY A 1 92 ? 0.797 2.239 12.492 1.00 91.94 92 GLY A CA 1
ATOM 732 C C . GLY A 1 92 ? -0.684 2.232 12.845 1.00 91.94 92 GLY A C 1
ATOM 733 O O . GLY A 1 92 ? -1.120 2.978 13.720 1.00 91.94 92 GLY A O 1
ATOM 734 N N . PHE A 1 93 ? -1.437 1.343 12.208 1.00 89.19 93 PHE A N 1
ATOM 735 C CA . PHE A 1 93 ? -2.892 1.302 12.285 1.00 89.19 93 PHE A CA 1
ATOM 736 C C . PHE A 1 93 ? -3.400 -0.149 12.296 1.00 89.19 93 PHE A C 1
ATOM 738 O O . PHE A 1 93 ? -2.827 -1.031 11.657 1.00 89.19 93 PHE A O 1
ATOM 745 N N . LEU A 1 94 ? -4.497 -0.403 13.007 1.00 88.12 94 LEU A N 1
ATOM 746 C CA . LEU A 1 94 ? -5.235 -1.667 12.994 1.00 88.12 94 LEU A CA 1
ATOM 747 C C . LEU A 1 94 ? -6.651 -1.447 12.469 1.00 88.12 94 LEU A C 1
ATOM 749 O O . LEU A 1 94 ? -7.327 -0.536 12.935 1.00 88.12 94 LEU A O 1
ATOM 753 N N . SER A 1 95 ? -7.129 -2.340 11.604 1.00 82.69 95 SER A N 1
ATOM 754 C CA . SER A 1 95 ? -8.496 -2.344 11.068 1.00 82.69 95 SER A CA 1
ATOM 755 C C . SER A 1 95 ? -9.189 -3.680 11.330 1.00 82.69 95 SER A C 1
ATOM 757 O O . SER A 1 95 ? -8.628 -4.738 11.039 1.00 82.69 95 SER A O 1
ATOM 759 N N . HIS A 1 96 ? -10.412 -3.650 11.862 1.00 80.75 96 HIS A N 1
ATOM 760 C CA . HIS A 1 96 ? -11.220 -4.834 12.168 1.00 80.75 96 HIS A CA 1
ATOM 761 C C . HIS A 1 96 ? -12.712 -4.580 11.906 1.00 80.75 96 HIS A C 1
ATOM 763 O O . HIS A 1 96 ? -13.340 -3.763 12.580 1.00 80.75 96 HIS A O 1
ATOM 769 N N . LEU A 1 97 ? -13.292 -5.337 10.965 1.00 73.94 97 LEU A N 1
ATOM 770 C CA . LEU A 1 97 ? -14.685 -5.244 10.497 1.00 73.94 97 LEU A CA 1
ATOM 771 C C . LEU A 1 97 ? -15.126 -3.809 10.162 1.00 73.94 97 LEU A C 1
ATOM 773 O O . LEU A 1 97 ? -14.968 -3.406 9.013 1.00 73.94 97 LEU A O 1
ATOM 777 N N . ASN A 1 98 ? -15.629 -3.060 11.153 1.00 69.44 98 ASN A N 1
ATOM 778 C CA . ASN A 1 98 ? -16.113 -1.673 11.065 1.00 69.44 98 ASN A CA 1
ATOM 779 C C . ASN A 1 98 ? -15.440 -0.719 12.075 1.00 69.44 98 ASN A C 1
ATOM 781 O O . ASN A 1 98 ? -16.068 0.216 12.555 1.00 69.44 98 ASN A O 1
ATOM 785 N N . LYS A 1 99 ? -14.184 -0.981 12.459 1.00 76.31 99 LYS A N 1
ATOM 786 C CA . LYS A 1 99 ? -13.426 -0.178 13.433 1.00 76.31 99 LYS A CA 1
ATOM 787 C C . LYS A 1 99 ? -11.964 -0.078 13.050 1.00 76.31 99 LYS A C 1
ATOM 789 O O . LYS A 1 99 ? -11.393 -1.069 12.596 1.00 76.31 99 LYS A O 1
ATOM 794 N N . GLU A 1 100 ? -11.352 1.065 13.340 1.00 80.06 100 GLU A N 1
ATOM 795 C CA . GLU A 1 100 ? -9.913 1.274 13.176 1.00 80.06 100 GLU A CA 1
ATOM 796 C C . GLU A 1 100 ? -9.294 1.940 14.401 1.00 80.06 100 GLU A C 1
ATOM 798 O O . GLU A 1 100 ? -9.952 2.705 15.101 1.00 80.06 100 GLU A O 1
ATOM 803 N N . ALA A 1 101 ? -8.028 1.634 14.676 1.00 83.94 101 ALA A N 1
ATOM 804 C CA . ALA A 1 101 ? -7.294 2.162 15.816 1.00 83.94 101 ALA A CA 1
ATOM 805 C C . ALA A 1 101 ? -5.845 2.479 15.441 1.00 83.94 101 ALA A C 1
ATOM 807 O O . ALA A 1 101 ? -5.160 1.651 14.840 1.00 83.94 101 ALA A O 1
ATOM 808 N N . LEU A 1 102 ? -5.354 3.638 15.882 1.00 87.38 102 LEU A N 1
ATOM 809 C CA . LEU A 1 102 ? -3.923 3.933 15.884 1.00 87.38 102 LEU A CA 1
ATOM 810 C C . LEU A 1 102 ? -3.173 2.952 16.795 1.00 87.38 102 LEU A C 1
ATOM 812 O O . LEU A 1 102 ? -3.657 2.578 17.868 1.00 87.38 102 LEU A O 1
ATOM 816 N N . VAL A 1 103 ? -1.981 2.552 16.359 1.00 89.50 103 VAL A N 1
ATOM 817 C CA . VAL A 1 103 ? -1.066 1.669 17.084 1.00 89.50 103 VAL A CA 1
ATOM 818 C C . VAL A 1 103 ? 0.116 2.509 17.583 1.00 89.50 103 VAL A C 1
ATOM 820 O O . VAL A 1 103 ? 0.954 2.902 16.761 1.00 89.50 103 VAL A O 1
ATOM 823 N N . PRO A 1 104 ? 0.209 2.782 18.903 1.00 88.75 104 PRO A N 1
ATOM 824 C CA . PRO A 1 104 ? 1.249 3.635 19.483 1.00 88.75 104 PRO A CA 1
ATOM 825 C C . PRO A 1 104 ? 2.665 3.209 19.080 1.00 88.75 104 PRO A C 1
ATOM 827 O O . PRO A 1 104 ? 2.905 2.031 18.791 1.00 88.75 104 PRO A O 1
ATOM 830 N N . ALA A 1 105 ? 3.602 4.156 19.021 1.00 87.88 105 ALA A N 1
ATOM 831 C CA . ALA A 1 105 ? 4.968 3.916 18.542 1.00 87.88 105 ALA A CA 1
ATOM 832 C C . ALA A 1 105 ? 5.724 2.887 19.406 1.00 87.88 105 ALA A C 1
ATOM 834 O O . ALA A 1 105 ? 6.547 2.124 18.908 1.00 87.88 105 ALA A O 1
ATOM 835 N N . GLU A 1 106 ? 5.370 2.808 20.687 1.00 89.88 106 GLU A N 1
ATOM 836 C CA . GLU A 1 106 ? 5.939 1.924 21.703 1.00 89.88 106 GLU A CA 1
ATOM 837 C C . GLU A 1 106 ? 5.532 0.453 21.509 1.00 89.88 106 GLU A C 1
ATOM 839 O O . GLU A 1 106 ? 6.138 -0.437 22.106 1.00 89.88 106 GLU A O 1
ATOM 844 N N . VAL A 1 107 ? 4.505 0.169 20.694 1.00 89.88 107 VAL A N 1
ATOM 845 C CA . VAL A 1 107 ? 4.045 -1.197 20.396 1.00 89.88 107 VAL A CA 1
ATOM 846 C C . VAL A 1 107 ? 4.915 -1.794 19.281 1.00 89.88 107 VAL A C 1
ATOM 848 O O . VAL A 1 107 ? 4.769 -1.386 18.120 1.00 89.88 107 VAL A O 1
ATOM 851 N N . PRO A 1 108 ? 5.771 -2.801 19.562 1.00 89.75 108 PRO A N 1
ATOM 852 C CA . PRO A 1 108 ? 6.655 -3.370 18.548 1.00 89.75 108 PRO A CA 1
ATOM 853 C C . PRO A 1 108 ? 5.843 -4.009 17.421 1.00 89.75 108 PRO A C 1
ATOM 855 O O . PRO A 1 108 ? 4.928 -4.790 17.689 1.00 89.75 108 PRO A O 1
ATOM 858 N N . ARG A 1 109 ? 6.209 -3.751 16.160 1.00 90.00 109 ARG A N 1
ATOM 859 C CA . ARG A 1 109 ? 5.468 -4.180 14.951 1.00 90.00 109 ARG A CA 1
ATOM 860 C C . ARG A 1 109 ? 5.561 -5.688 14.638 1.00 90.00 109 ARG A C 1
ATOM 862 O O . ARG A 1 109 ? 5.479 -6.123 13.495 1.00 90.00 109 ARG A O 1
ATOM 869 N N . THR A 1 110 ? 5.737 -6.516 15.667 1.00 91.25 110 THR A N 1
ATOM 870 C CA . THR A 1 110 ? 5.766 -7.980 15.559 1.00 91.25 110 THR A CA 1
ATOM 871 C C . THR A 1 110 ? 4.353 -8.554 15.593 1.00 91.25 110 THR A C 1
ATOM 873 O O . THR A 1 110 ? 3.516 -8.102 16.376 1.00 91.25 110 THR A O 1
ATOM 876 N N . PHE A 1 111 ? 4.105 -9.622 14.827 1.00 90.75 111 PHE A N 1
ATOM 877 C CA . PHE A 1 111 ? 2.812 -10.321 14.788 1.00 90.75 111 PHE A CA 1
ATOM 878 C C . PHE A 1 111 ? 2.251 -10.629 16.188 1.00 90.75 111 PHE A C 1
ATOM 880 O O . PHE A 1 111 ? 1.080 -10.377 16.453 1.00 90.75 111 PHE A O 1
ATOM 887 N N . LYS A 1 112 ? 3.089 -11.115 17.118 1.00 93.06 112 LYS A N 1
ATOM 888 C CA . LYS A 1 112 ? 2.674 -11.472 18.488 1.00 93.06 112 LYS A CA 1
ATOM 889 C C . LYS A 1 112 ? 2.251 -10.256 19.323 1.00 93.06 112 LYS A C 1
ATOM 891 O O . LYS A 1 112 ? 1.278 -10.349 20.069 1.00 93.06 112 LYS A O 1
ATOM 896 N N . ALA A 1 113 ? 2.967 -9.135 19.219 1.00 93.19 113 ALA A N 1
ATOM 897 C CA . ALA A 1 113 ? 2.643 -7.924 19.973 1.00 93.19 113 ALA A CA 1
ATOM 898 C C . ALA A 1 113 ? 1.416 -7.206 19.390 1.00 93.19 113 ALA A C 1
ATOM 900 O O . ALA A 1 113 ? 0.510 -6.854 20.145 1.00 93.19 113 ALA A O 1
ATOM 901 N N . LEU A 1 114 ? 1.339 -7.092 18.058 1.00 93.00 114 LEU A N 1
ATOM 902 C CA . LEU A 1 114 ? 0.176 -6.562 17.343 1.00 93.00 114 LEU A CA 1
ATOM 903 C C . LEU A 1 114 ? -1.086 -7.395 17.617 1.00 93.00 114 LEU A C 1
ATOM 905 O O . LEU A 1 114 ? -2.136 -6.825 17.891 1.00 93.00 114 LEU A O 1
ATOM 909 N N . MET A 1 115 ? -0.983 -8.731 17.643 1.00 91.25 115 MET A N 1
ATOM 910 C CA . MET A 1 115 ? -2.096 -9.620 18.007 1.00 91.25 115 MET A CA 1
ATOM 911 C C . MET A 1 115 ? -2.632 -9.378 19.418 1.00 91.25 115 MET A C 1
ATOM 913 O O . MET A 1 115 ? -3.847 -9.376 19.618 1.00 91.25 115 MET A O 1
ATOM 917 N N . ARG A 1 116 ? -1.742 -9.183 20.400 1.00 91.25 116 ARG A N 1
ATOM 918 C CA . ARG A 1 116 ? -2.145 -8.874 21.777 1.00 91.25 116 ARG A CA 1
ATOM 919 C C . ARG A 1 116 ? -2.842 -7.513 21.844 1.00 91.25 116 ARG A C 1
ATOM 921 O O . ARG A 1 116 ? -3.961 -7.443 22.341 1.00 91.25 116 ARG A O 1
ATOM 928 N N . PHE A 1 117 ? -2.224 -6.477 21.276 1.00 89.75 117 PHE A N 1
ATOM 929 C CA . PHE A 1 117 ? -2.780 -5.123 21.265 1.00 89.75 117 PHE A CA 1
ATOM 930 C C . PHE A 1 117 ? -4.132 -5.060 20.532 1.00 89.75 117 PHE A C 1
ATOM 932 O O . PHE A 1 117 ? -5.065 -4.435 21.025 1.00 89.75 117 PHE A O 1
ATOM 939 N N . ALA A 1 118 ? -4.291 -5.769 19.408 1.00 88.69 118 ALA A N 1
ATOM 940 C CA . ALA A 1 118 ? -5.567 -5.885 18.701 1.00 88.69 118 ALA A CA 1
ATOM 941 C C . ALA A 1 118 ? -6.652 -6.564 19.554 1.00 88.69 118 ALA A C 1
ATOM 943 O O . ALA A 1 118 ? -7.781 -6.074 19.624 1.00 88.69 118 ALA A O 1
ATOM 944 N N . ALA A 1 119 ? -6.317 -7.671 20.229 1.00 87.69 119 ALA A N 1
ATOM 945 C CA . ALA A 1 119 ? -7.246 -8.360 21.120 1.00 87.69 119 ALA A CA 1
ATOM 946 C C . ALA A 1 119 ? -7.686 -7.453 22.283 1.00 87.69 119 ALA A C 1
ATOM 948 O O . ALA A 1 119 ? -8.881 -7.314 22.529 1.00 87.69 119 ALA A O 1
ATOM 949 N N . GLU A 1 120 ? -6.745 -6.774 22.940 1.00 86.25 120 GLU A N 1
ATOM 950 C CA . GLU A 1 120 ? -7.023 -5.809 24.010 1.00 86.25 120 GLU A CA 1
ATOM 951 C C . GLU A 1 120 ? -7.897 -4.645 23.503 1.00 86.25 120 GLU A C 1
ATOM 953 O O . GLU A 1 120 ? -8.961 -4.371 24.066 1.00 86.25 120 GLU A O 1
ATOM 958 N N . ARG A 1 121 ? -7.506 -3.993 22.399 1.00 83.94 121 ARG A N 1
ATOM 959 C CA . ARG A 1 121 ? -8.141 -2.767 21.885 1.00 83.94 121 ARG A CA 1
ATOM 960 C C . ARG A 1 121 ? -9.549 -2.988 21.325 1.00 83.94 121 ARG A C 1
ATOM 962 O O . ARG A 1 121 ? -10.395 -2.105 21.480 1.00 83.94 121 ARG A O 1
ATOM 969 N N . PHE A 1 122 ? -9.815 -4.138 20.698 1.00 79.12 122 PHE A N 1
ATOM 970 C CA . PHE A 1 122 ? -11.129 -4.447 20.122 1.00 79.12 122 PHE A CA 1
ATOM 971 C C . PHE A 1 122 ? -12.065 -5.216 21.070 1.00 79.12 122 PHE A C 1
ATOM 973 O O . PHE A 1 122 ? -13.278 -5.078 20.926 1.00 79.12 122 PHE A O 1
ATOM 980 N N . SER A 1 123 ? -11.561 -5.965 22.064 1.00 76.31 123 SER A N 1
ATOM 981 C CA . SER A 1 123 ? -12.426 -6.592 23.085 1.00 76.31 123 SER A CA 1
ATOM 982 C C . SER A 1 123 ? -12.925 -5.608 24.150 1.00 76.31 123 SER A C 1
ATOM 984 O O . SER A 1 123 ? -14.012 -5.805 24.684 1.00 76.31 123 SER A O 1
ATOM 986 N N . THR A 1 124 ? -12.174 -4.542 24.445 1.00 64.31 124 THR A N 1
ATOM 987 C CA 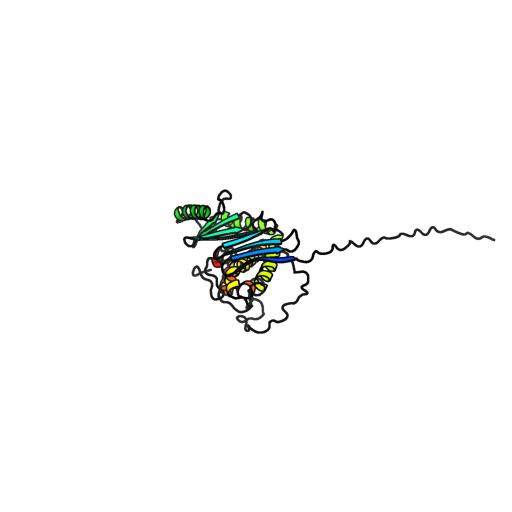. THR A 1 124 ? -12.526 -3.563 25.497 1.00 64.31 124 THR A CA 1
ATOM 988 C C . THR A 1 124 ? -13.452 -2.432 25.041 1.00 64.31 124 THR A C 1
ATOM 990 O O . THR A 1 124 ? -14.024 -1.751 25.887 1.00 64.31 124 THR A O 1
ATOM 993 N N . SER A 1 125 ? -13.647 -2.229 23.731 1.00 55.66 125 SER A N 1
ATOM 994 C CA . SER A 1 125 ? -14.495 -1.148 23.200 1.00 55.66 125 SER A CA 1
ATOM 995 C C . SER A 1 125 ? -15.535 -1.645 22.179 1.00 55.66 125 SER A C 1
ATOM 997 O O . SER A 1 125 ? -15.322 -1.565 20.961 1.00 55.66 125 SER A O 1
ATOM 999 N N . PRO A 1 126 ? -16.702 -2.141 22.643 1.00 51.47 126 PRO A N 1
ATOM 1000 C CA . PRO A 1 126 ? -17.826 -2.496 21.775 1.00 51.47 126 PRO A CA 1
ATOM 1001 C C . PRO A 1 126 ? -18.411 -1.299 21.013 1.00 51.47 126 PRO A C 1
ATOM 1003 O O . PRO A 1 126 ? -18.728 -1.451 19.836 1.00 51.47 126 PRO A O 1
ATOM 1006 N N . ASN A 1 127 ? -18.461 -0.111 21.630 1.00 49.94 127 ASN A N 1
ATOM 1007 C CA . ASN A 1 127 ? -19.187 1.052 21.091 1.00 49.94 127 ASN A CA 1
ATOM 1008 C C . ASN A 1 127 ? -18.312 2.310 20.882 1.00 49.94 127 ASN A C 1
ATOM 1010 O O . ASN A 1 127 ? -18.781 3.283 20.306 1.00 49.94 127 ASN A O 1
ATOM 1014 N N . GLY A 1 128 ? -17.063 2.332 21.361 1.00 46.75 128 GLY A N 1
ATOM 1015 C CA . GLY A 1 128 ? -16.230 3.544 21.422 1.00 46.75 128 GLY A CA 1
ATOM 1016 C C . GLY A 1 128 ? -15.343 3.778 20.198 1.00 46.75 128 GLY A C 1
ATOM 1017 O O . GLY A 1 128 ? -14.147 4.004 20.367 1.00 46.75 128 GLY A O 1
ATOM 1018 N N . PHE A 1 129 ? -15.907 3.661 18.996 1.00 51.97 129 PHE A N 1
ATOM 1019 C CA . PHE A 1 129 ? -15.280 4.051 17.728 1.00 51.97 129 PHE A CA 1
ATOM 1020 C C . PHE A 1 129 ? -16.373 4.585 16.791 1.00 51.97 129 PHE A C 1
ATOM 1022 O O . PHE A 1 129 ? -17.167 3.805 16.271 1.00 51.97 129 PHE A O 1
ATOM 1029 N N . SER A 1 130 ? -16.428 5.904 16.612 1.00 47.22 130 SER A N 1
ATOM 1030 C CA . SER A 1 130 ? -17.207 6.568 15.558 1.00 47.22 130 SER A CA 1
ATOM 1031 C C . SER A 1 130 ? -16.464 6.493 14.218 1.00 47.22 130 SER A C 1
ATOM 1033 O O . SER A 1 130 ? -15.234 6.492 14.223 1.00 47.22 130 SER A O 1
ATOM 1035 N N . ASP A 1 131 ? -17.187 6.470 13.091 1.00 50.38 131 ASP A N 1
ATOM 1036 C CA . ASP A 1 131 ? -16.626 6.184 11.753 1.00 50.38 131 ASP A CA 1
ATOM 1037 C C . ASP A 1 131 ? -15.441 7.070 11.322 1.00 50.38 131 ASP A C 1
ATOM 1039 O O . ASP A 1 131 ? -14.577 6.605 10.582 1.00 50.38 131 ASP A O 1
ATOM 1043 N N . GLU A 1 132 ? -15.353 8.308 11.816 1.00 54.31 132 GLU A N 1
ATOM 1044 C CA . GLU A 1 132 ? -14.149 9.140 11.710 1.00 54.31 132 GLU A CA 1
ATOM 1045 C C . GLU A 1 132 ? -13.827 9.799 13.063 1.00 54.31 132 GLU A C 1
ATOM 1047 O O . GLU A 1 132 ? -14.317 10.883 13.377 1.00 54.31 132 GLU A O 1
ATOM 1052 N N . ASP A 1 133 ? -12.976 9.170 13.880 1.00 66.50 133 ASP A N 1
ATOM 1053 C CA . ASP A 1 133 ? -12.234 9.907 14.913 1.00 66.50 133 ASP A CA 1
ATOM 1054 C C . ASP A 1 133 ? -11.279 10.882 14.204 1.00 66.50 133 ASP A C 1
ATOM 1056 O O . ASP A 1 133 ? -10.419 10.465 13.419 1.00 66.50 133 ASP A O 1
ATOM 1060 N N . THR A 1 134 ? -11.419 12.184 14.471 1.00 69.19 134 THR A N 1
ATOM 1061 C CA . THR A 1 134 ? -10.570 13.242 13.902 1.00 69.19 134 THR A CA 1
ATOM 1062 C C . THR A 1 134 ? -9.080 12.925 14.059 1.00 69.19 134 THR A C 1
ATOM 1064 O O . THR A 1 134 ? -8.300 13.188 13.147 1.00 69.19 134 THR A O 1
ATOM 1067 N N . THR A 1 135 ? -8.694 12.295 15.172 1.00 79.56 135 THR A N 1
ATOM 1068 C CA . THR A 1 135 ? -7.319 11.878 15.484 1.00 79.56 135 THR A CA 1
ATOM 1069 C C . THR A 1 135 ? -6.796 10.835 14.495 1.00 79.56 135 THR A C 1
ATOM 1071 O O . THR A 1 135 ? -5.658 10.927 14.040 1.00 79.56 135 THR A O 1
ATOM 1074 N N . LEU A 1 136 ? -7.630 9.857 14.124 1.00 80.38 136 LEU A N 1
ATOM 1075 C CA . LEU A 1 136 ? -7.290 8.820 13.145 1.00 80.38 136 LEU A CA 1
ATOM 1076 C C . LEU A 1 136 ? -7.130 9.430 11.748 1.00 80.38 136 LEU A C 1
ATOM 1078 O O . LEU A 1 136 ? -6.146 9.160 11.061 1.00 80.38 136 LEU A O 1
ATOM 1082 N N . LYS A 1 137 ? -8.085 10.278 11.346 1.00 78.56 137 LYS A N 1
ATOM 1083 C CA . LYS A 1 137 ? -8.090 10.946 10.038 1.00 78.56 137 LYS A CA 1
ATOM 1084 C C . LYS A 1 137 ? -6.900 11.890 9.871 1.00 78.56 137 LYS A C 1
ATOM 1086 O O . LYS A 1 137 ? -6.315 11.959 8.794 1.00 78.56 137 LYS A O 1
ATOM 1091 N N . GLU A 1 138 ? -6.520 12.587 10.935 1.00 83.12 138 GLU A N 1
ATOM 1092 C CA . GLU A 1 138 ? -5.365 13.480 10.946 1.00 83.12 138 GLU A CA 1
ATOM 1093 C C . GLU A 1 138 ? -4.040 12.702 10.932 1.00 83.12 138 GLU A C 1
ATOM 1095 O O . GLU A 1 138 ? -3.175 12.987 10.107 1.00 83.12 138 GLU A O 1
ATOM 1100 N N . ALA A 1 139 ? -3.913 11.638 11.731 1.00 86.62 139 ALA A N 1
ATOM 1101 C CA . ALA A 1 139 ? -2.745 10.756 11.690 1.00 86.62 139 ALA A CA 1
ATOM 1102 C C . ALA A 1 139 ? -2.564 10.054 10.327 1.00 86.62 139 ALA A C 1
ATOM 1104 O O . ALA A 1 139 ? -1.431 9.838 9.900 1.00 86.62 139 ALA A O 1
ATOM 1105 N N . HIS A 1 140 ? -3.654 9.746 9.609 1.00 84.81 140 HIS A N 1
ATOM 1106 C CA . HIS A 1 140 ? -3.602 9.262 8.222 1.00 84.81 140 HIS A CA 1
ATOM 1107 C C . HIS A 1 140 ? -2.995 10.288 7.256 1.00 84.81 140 HIS A C 1
ATOM 1109 O O . HIS A 1 140 ? -2.132 9.923 6.458 1.00 84.81 140 HIS A O 1
ATOM 1115 N N . LYS A 1 141 ? -3.403 11.564 7.332 1.00 84.06 141 LYS A N 1
ATOM 1116 C CA . LYS A 1 141 ? -2.793 12.633 6.519 1.00 84.06 141 LYS A CA 1
ATOM 1117 C C . LYS A 1 141 ? -1.316 12.799 6.855 1.00 84.06 141 LYS A C 1
ATOM 1119 O O . LYS A 1 141 ? -0.489 12.787 5.957 1.00 84.06 141 LYS A O 1
ATOM 1124 N N . GLN A 1 142 ? -0.981 12.903 8.141 1.00 88.06 142 GLN A N 1
ATOM 1125 C CA . GLN A 1 142 ? 0.398 13.105 8.595 1.00 88.06 142 GLN A CA 1
ATOM 1126 C C . GLN A 1 142 ? 1.312 11.947 8.176 1.00 88.06 142 GLN A C 1
ATOM 1128 O O . GLN A 1 142 ? 2.456 12.181 7.798 1.00 88.06 142 GLN A O 1
ATOM 1133 N N . ALA A 1 143 ? 0.802 10.712 8.156 1.00 90.56 143 ALA A N 1
ATOM 1134 C CA . ALA A 1 143 ? 1.522 9.563 7.613 1.00 90.56 143 ALA A CA 1
ATOM 1135 C C . ALA A 1 143 ? 1.815 9.702 6.109 1.00 90.56 143 ALA A C 1
ATOM 1137 O O . ALA A 1 143 ? 2.906 9.358 5.663 1.00 90.56 143 ALA A O 1
ATOM 1138 N N . LEU A 1 144 ? 0.857 10.220 5.334 1.00 88.69 144 LEU A N 1
ATOM 1139 C CA . LEU A 1 144 ? 1.017 10.435 3.896 1.00 88.69 144 LEU A CA 1
ATOM 1140 C C . LEU A 1 144 ? 1.949 11.602 3.581 1.00 88.69 144 LEU A C 1
ATOM 1142 O O . LEU A 1 144 ? 2.841 11.432 2.761 1.00 88.69 144 LEU A O 1
ATOM 1146 N N . GLU A 1 145 ? 1.831 12.734 4.274 1.00 87.00 145 GLU A N 1
ATOM 1147 C CA . GLU A 1 145 ? 2.798 13.830 4.129 1.00 87.00 145 GLU A CA 1
ATOM 1148 C C . GLU A 1 145 ? 4.208 13.390 4.560 1.00 87.00 145 GLU A C 1
ATOM 1150 O O . GLU A 1 145 ? 5.179 13.765 3.918 1.00 87.00 145 GLU A O 1
ATOM 1155 N N . THR A 1 146 ? 4.337 12.510 5.563 1.00 87.75 146 THR A N 1
ATOM 1156 C CA . THR A 1 146 ? 5.640 11.925 5.939 1.00 87.75 146 THR A CA 1
ATOM 1157 C C . THR A 1 146 ? 6.259 11.125 4.790 1.00 87.75 146 THR A C 1
ATOM 1159 O O . THR A 1 146 ? 7.451 11.269 4.541 1.00 87.75 146 THR A O 1
ATOM 1162 N N . ILE A 1 147 ? 5.483 10.292 4.079 1.00 89.81 147 ILE A N 1
ATOM 1163 C CA . ILE A 1 147 ? 6.033 9.527 2.947 1.00 89.81 147 ILE A CA 1
ATOM 1164 C C . ILE A 1 147 ? 6.127 10.347 1.652 1.00 89.81 147 ILE A C 1
ATOM 1166 O O . ILE A 1 147 ? 6.939 9.998 0.806 1.00 89.81 147 ILE A O 1
ATOM 1170 N N . ARG A 1 148 ? 5.369 11.444 1.488 1.00 87.00 148 ARG A N 1
ATOM 1171 C CA . ARG A 1 148 ? 5.487 12.353 0.328 1.00 87.00 148 ARG A CA 1
ATOM 1172 C C . ARG A 1 148 ? 6.918 12.854 0.158 1.00 87.00 148 ARG A C 1
ATOM 1174 O O . ARG A 1 148 ? 7.426 12.881 -0.957 1.00 87.00 148 ARG A O 1
ATOM 1181 N N . GLU A 1 149 ? 7.547 13.220 1.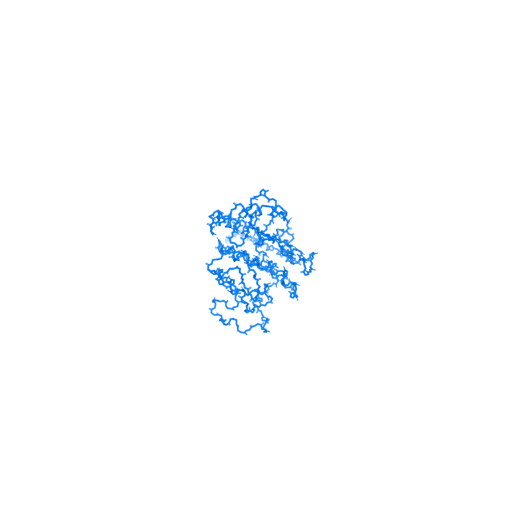270 1.00 86.19 149 GLU A N 1
ATOM 1182 C CA . GLU A 1 149 ? 8.913 13.742 1.299 1.00 86.19 149 GLU A CA 1
ATOM 1183 C C . GLU A 1 149 ? 9.984 12.633 1.170 1.00 86.19 149 GLU A C 1
ATOM 1185 O O . GLU A 1 149 ? 11.170 12.939 1.079 1.00 86.19 149 GLU A O 1
ATOM 1190 N N . MET A 1 150 ? 9.596 11.348 1.129 1.00 89.25 150 MET A N 1
ATOM 1191 C CA . MET A 1 150 ? 10.500 10.236 0.804 1.00 89.25 150 MET A CA 1
ATOM 1192 C C . MET A 1 150 ? 10.595 10.068 -0.715 1.00 89.25 150 MET A C 1
ATOM 1194 O O . MET A 1 150 ? 9.611 9.697 -1.369 1.00 89.25 150 MET A O 1
ATOM 1198 N N . GLU A 1 151 ? 11.789 10.264 -1.281 1.00 87.69 151 GLU A N 1
ATOM 1199 C CA . GLU A 1 151 ? 12.021 10.136 -2.725 1.00 87.69 151 GLU A CA 1
ATOM 1200 C C . GLU A 1 151 ? 11.637 8.745 -3.262 1.00 87.69 151 GLU A C 1
ATOM 1202 O O . GLU A 1 151 ? 11.183 8.624 -4.400 1.00 87.69 151 GLU A O 1
ATOM 1207 N N . GLU A 1 152 ? 11.732 7.689 -2.447 1.00 90.50 152 GLU A N 1
ATOM 1208 C CA . GLU A 1 152 ? 11.357 6.326 -2.830 1.00 90.50 152 GLU A CA 1
ATOM 1209 C C . GLU A 1 152 ? 9.868 6.151 -3.163 1.00 90.50 152 GLU A C 1
ATOM 1211 O O . GLU A 1 152 ? 9.520 5.196 -3.862 1.00 90.50 152 GLU A O 1
ATOM 1216 N N . THR A 1 153 ? 8.972 7.055 -2.745 1.00 87.38 153 THR A N 1
ATOM 1217 C CA . THR A 1 153 ? 7.564 6.988 -3.192 1.00 87.38 153 THR A CA 1
ATOM 1218 C C . THR A 1 153 ? 7.434 7.144 -4.706 1.00 87.38 153 THR A C 1
ATOM 1220 O O . THR A 1 153 ? 6.581 6.507 -5.328 1.00 87.38 153 THR A O 1
ATOM 1223 N N . ARG A 1 154 ? 8.362 7.880 -5.328 1.00 84.56 154 ARG A N 1
ATOM 1224 C CA . ARG A 1 154 ? 8.479 8.048 -6.784 1.00 84.56 154 ARG A CA 1
ATOM 1225 C C . ARG A 1 154 ? 8.835 6.740 -7.503 1.00 84.56 154 ARG A C 1
ATOM 1227 O O . ARG A 1 154 ? 8.634 6.636 -8.712 1.00 84.56 154 ARG A O 1
ATOM 1234 N N . LEU A 1 155 ? 9.339 5.737 -6.770 1.00 88.81 155 LEU A N 1
ATOM 1235 C CA . LEU A 1 155 ? 9.702 4.414 -7.286 1.00 88.81 155 LEU A CA 1
ATOM 1236 C C . LEU A 1 155 ? 8.580 3.365 -7.163 1.00 88.81 155 LEU A C 1
ATOM 1238 O O . LEU A 1 155 ? 8.714 2.262 -7.700 1.00 88.81 155 LEU A O 1
ATOM 1242 N N . LEU A 1 156 ? 7.462 3.681 -6.498 1.00 88.12 156 LEU A N 1
ATOM 1243 C CA . LEU A 1 156 ? 6.355 2.735 -6.291 1.00 88.12 156 LEU A CA 1
ATOM 1244 C C . LEU A 1 156 ? 5.745 2.248 -7.616 1.00 88.12 156 LEU A C 1
ATOM 1246 O O . LEU A 1 156 ? 5.453 1.060 -7.760 1.00 88.12 156 LEU A O 1
ATOM 1250 N N . GLU A 1 157 ? 5.588 3.139 -8.600 1.00 82.81 157 GLU A N 1
ATOM 1251 C CA . GLU A 1 157 ? 5.030 2.786 -9.911 1.00 82.81 157 GLU A CA 1
ATOM 1252 C C . GLU A 1 157 ? 6.022 1.984 -10.768 1.00 82.81 157 GLU A C 1
ATOM 1254 O O . GLU A 1 157 ? 5.664 0.942 -11.318 1.00 82.81 157 GLU A O 1
ATOM 1259 N N . ILE A 1 158 ? 7.279 2.431 -10.866 1.00 81.31 158 ILE A N 1
ATOM 1260 C CA . ILE A 1 158 ? 8.294 1.785 -11.714 1.00 81.31 158 ILE A CA 1
ATOM 1261 C C . ILE A 1 158 ? 8.690 0.398 -11.180 1.00 81.31 158 ILE A C 1
ATOM 1263 O O . ILE A 1 158 ? 8.822 -0.541 -11.965 1.00 81.31 158 ILE A O 1
ATOM 1267 N N . CYS A 1 159 ? 8.759 0.216 -9.854 1.00 87.12 159 CYS A N 1
ATOM 1268 C CA . CYS A 1 159 ? 8.934 -1.104 -9.248 1.00 87.12 159 CYS A CA 1
ATOM 1269 C C . CYS A 1 159 ? 7.694 -1.993 -9.452 1.00 87.12 159 CYS A C 1
ATOM 1271 O O . CYS A 1 159 ? 7.834 -3.164 -9.802 1.00 87.12 159 CYS A O 1
ATOM 1273 N N . SER A 1 160 ? 6.477 -1.443 -9.327 1.00 86.06 160 SER A N 1
ATOM 1274 C CA . SER A 1 160 ? 5.231 -2.168 -9.630 1.00 86.06 160 SER A CA 1
ATOM 1275 C C . SER A 1 160 ? 5.208 -2.678 -11.079 1.00 86.06 160 SER A C 1
ATOM 1277 O O . SER A 1 160 ? 4.933 -3.855 -11.315 1.00 86.06 160 SER A O 1
ATOM 1279 N N . LYS A 1 161 ? 5.599 -1.835 -12.045 1.00 79.00 161 LYS A N 1
ATOM 1280 C CA . LYS A 1 161 ? 5.753 -2.207 -13.461 1.00 79.00 161 LYS A CA 1
ATOM 1281 C C . LYS A 1 161 ? 6.813 -3.297 -13.661 1.00 79.00 161 LYS A C 1
ATOM 1283 O O . LYS A 1 161 ? 6.534 -4.293 -14.327 1.00 79.00 161 LYS A O 1
ATOM 1288 N N . ALA A 1 162 ? 7.993 -3.154 -13.058 1.00 82.69 162 ALA A N 1
ATOM 1289 C CA . ALA A 1 162 ? 9.074 -4.134 -13.180 1.00 82.69 162 ALA A CA 1
ATOM 1290 C C . ALA A 1 162 ? 8.704 -5.501 -12.566 1.00 82.69 162 ALA A C 1
ATOM 1292 O O . ALA A 1 162 ? 8.974 -6.543 -13.164 1.00 82.69 162 ALA A O 1
ATOM 1293 N N . LEU A 1 163 ? 8.027 -5.513 -11.411 1.00 84.00 163 LEU A N 1
ATOM 1294 C CA . LEU A 1 163 ? 7.506 -6.734 -10.787 1.00 84.00 163 LEU A CA 1
ATOM 1295 C C . LEU A 1 163 ? 6.459 -7.430 -11.665 1.00 84.00 163 LEU A C 1
ATOM 1297 O O . LEU A 1 163 ? 6.504 -8.651 -11.797 1.00 84.00 163 LEU A O 1
ATOM 1301 N N . ALA A 1 164 ? 5.562 -6.676 -12.308 1.00 79.62 164 ALA A N 1
ATOM 1302 C CA . ALA A 1 164 ? 4.575 -7.236 -13.232 1.00 79.62 164 ALA A CA 1
ATOM 1303 C C . ALA A 1 164 ? 5.229 -7.821 -14.501 1.00 79.62 164 ALA A C 1
ATOM 1305 O O . ALA A 1 164 ? 4.806 -8.868 -14.987 1.00 79.62 164 ALA A O 1
ATOM 1306 N N . GLN A 1 165 ? 6.295 -7.192 -15.013 1.00 76.81 165 GLN A N 1
ATOM 1307 C CA . GLN A 1 165 ? 7.073 -7.699 -16.152 1.00 76.81 165 GLN A CA 1
ATOM 1308 C C . GLN A 1 165 ? 7.855 -8.979 -15.815 1.00 76.81 165 GLN A C 1
ATOM 1310 O O . GLN A 1 165 ? 7.873 -9.912 -16.617 1.00 76.81 165 GLN A O 1
ATOM 1315 N N . ALA A 1 166 ? 8.470 -9.054 -14.630 1.00 75.88 166 ALA A N 1
ATOM 1316 C CA . ALA A 1 166 ? 9.140 -10.265 -14.152 1.00 75.88 166 ALA A CA 1
ATOM 1317 C C . ALA A 1 166 ? 8.142 -11.390 -13.810 1.00 75.88 166 ALA A C 1
ATOM 1319 O O . ALA A 1 166 ? 8.434 -12.574 -13.983 1.00 75.88 166 ALA A O 1
ATOM 1320 N N . GLY A 1 167 ? 6.947 -11.029 -13.340 1.00 66.69 167 GLY A N 1
ATOM 1321 C CA . GLY A 1 16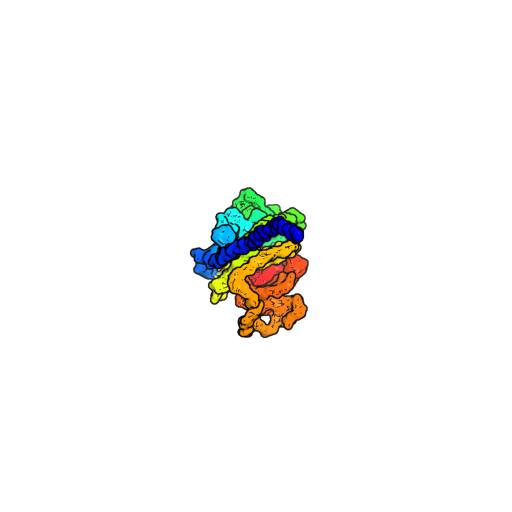7 ? 5.914 -11.941 -12.857 1.00 66.69 167 GLY A CA 1
ATOM 1322 C C . GLY A 1 167 ? 5.020 -12.561 -13.926 1.00 66.69 167 GLY A C 1
ATOM 1323 O O . GLY A 1 167 ? 3.815 -12.654 -13.720 1.00 66.69 167 GLY A O 1
ATOM 1324 N N . GLY A 1 168 ? 5.592 -13.020 -15.043 1.00 55.41 168 GLY A N 1
ATOM 1325 C CA . GLY A 1 168 ? 4.878 -13.538 -16.223 1.00 55.41 168 GLY A CA 1
ATOM 1326 C C . GLY A 1 168 ? 4.071 -14.841 -16.053 1.00 55.41 168 GLY A C 1
ATOM 1327 O O . GLY A 1 168 ? 3.877 -15.560 -17.031 1.00 55.41 168 GLY A O 1
ATOM 1328 N N . SER A 1 169 ? 3.606 -15.176 -14.844 1.00 56.47 169 SER A N 1
ATOM 1329 C CA . SER A 1 169 ? 2.701 -16.298 -14.569 1.00 56.47 169 SER A CA 1
ATOM 1330 C C . SER A 1 169 ? 1.555 -15.863 -13.646 1.00 56.47 169 SER A C 1
ATOM 1332 O O . SER A 1 169 ? 1.766 -15.084 -12.718 1.00 56.47 169 SER A O 1
ATOM 1334 N N . GLY A 1 170 ? 0.344 -16.398 -13.847 1.00 57.34 170 GLY A N 1
ATOM 1335 C CA . GLY A 1 170 ? -0.829 -16.018 -13.040 1.00 57.34 170 GLY A CA 1
ATOM 1336 C C . GLY A 1 170 ? -0.672 -16.285 -11.535 1.00 57.34 170 GLY A C 1
ATOM 1337 O O . GLY A 1 170 ? -1.146 -15.505 -10.717 1.00 57.34 170 GLY A O 1
ATOM 1338 N N . LEU A 1 171 ? 0.086 -17.323 -11.163 1.00 55.44 171 LEU A N 1
ATOM 1339 C CA . LEU A 1 171 ? 0.458 -17.608 -9.769 1.00 55.44 171 LEU A CA 1
ATOM 1340 C C . LEU A 1 171 ? 1.359 -16.526 -9.156 1.00 55.44 171 LEU A C 1
ATOM 1342 O O . LEU A 1 171 ? 1.347 -16.340 -7.944 1.00 55.44 171 LEU A O 1
ATOM 1346 N N . THR A 1 172 ? 2.140 -15.809 -9.968 1.00 63.91 172 THR A N 1
ATOM 1347 C CA . THR A 1 172 ? 2.922 -14.662 -9.492 1.00 63.91 172 THR A CA 1
ATOM 1348 C C . THR A 1 172 ? 2.024 -13.457 -9.230 1.00 63.91 172 THR A C 1
ATOM 1350 O O . THR A 1 172 ? 2.196 -12.793 -8.211 1.00 63.91 172 THR A O 1
ATOM 1353 N N . MET A 1 173 ? 1.033 -13.210 -10.095 1.00 70.12 173 MET A N 1
ATOM 1354 C CA . MET A 1 173 ? 0.090 -12.099 -9.926 1.00 70.12 173 MET A CA 1
ATOM 1355 C C . MET A 1 173 ? -0.664 -12.175 -8.593 1.00 70.12 173 MET A C 1
ATOM 1357 O O . MET A 1 173 ? -0.802 -11.157 -7.926 1.00 70.12 173 MET A O 1
ATOM 1361 N N . GLU A 1 174 ? -1.115 -13.360 -8.162 1.00 76.25 174 GLU A N 1
ATOM 1362 C CA . GLU A 1 174 ? -1.838 -13.510 -6.885 1.00 76.25 174 GLU A CA 1
ATOM 1363 C C . GLU A 1 174 ? -1.008 -13.065 -5.669 1.00 76.25 174 GLU A C 1
ATOM 1365 O O . GLU A 1 174 ? -1.539 -12.432 -4.753 1.00 76.25 174 GLU A O 1
ATOM 1370 N N . ILE A 1 175 ? 0.298 -13.358 -5.657 1.00 82.75 175 ILE A N 1
ATOM 1371 C CA . ILE A 1 175 ? 1.191 -12.951 -4.566 1.00 82.75 175 ILE A CA 1
ATOM 1372 C C . ILE A 1 175 ? 1.669 -11.500 -4.700 1.00 82.75 175 ILE A C 1
ATOM 1374 O O . ILE A 1 175 ? 1.824 -10.842 -3.674 1.00 82.75 175 ILE A O 1
ATOM 1378 N N . THR A 1 176 ? 1.864 -10.958 -5.908 1.00 85.25 176 THR A N 1
ATOM 1379 C CA . THR A 1 176 ? 2.260 -9.546 -6.079 1.00 85.25 176 THR A CA 1
ATOM 1380 C C . THR A 1 176 ? 1.086 -8.566 -6.031 1.00 85.25 176 THR A C 1
ATOM 1382 O O . THR A 1 176 ? 1.308 -7.381 -5.781 1.00 85.25 176 THR A O 1
ATOM 1385 N N . GLN A 1 177 ? -0.166 -9.015 -6.187 1.00 81.56 177 GLN A N 1
ATOM 1386 C CA . GLN A 1 177 ? -1.358 -8.156 -6.167 1.00 81.56 177 GLN A CA 1
ATOM 1387 C C . GLN A 1 177 ? -1.421 -7.187 -4.964 1.00 81.56 177 GLN A C 1
ATOM 1389 O O . GLN A 1 177 ? -1.697 -6.009 -5.197 1.00 81.56 177 GLN A O 1
ATOM 1394 N N . PRO A 1 178 ? -1.104 -7.578 -3.707 1.00 81.25 178 PRO A N 1
ATOM 1395 C CA . PRO A 1 178 ? -1.078 -6.645 -2.576 1.00 81.25 178 PRO A CA 1
ATOM 1396 C C . PRO A 1 178 ? -0.009 -5.548 -2.695 1.00 81.25 178 PRO A C 1
ATOM 1398 O O . PRO A 1 178 ? -0.213 -4.459 -2.167 1.00 81.25 178 PRO A O 1
ATOM 1401 N N . TYR A 1 179 ? 1.110 -5.812 -3.384 1.00 87.81 179 TYR A N 1
ATOM 1402 C CA . TYR A 1 179 ? 2.127 -4.801 -3.685 1.00 87.81 179 TYR A CA 1
ATOM 1403 C C . TYR A 1 179 ? 1.586 -3.802 -4.708 1.00 87.81 179 TYR A C 1
ATOM 1405 O O . TYR A 1 179 ? 1.500 -2.614 -4.412 1.00 87.81 179 TYR A O 1
ATOM 1413 N N . HIS A 1 180 ? 1.151 -4.287 -5.878 1.00 86.69 180 HIS A N 1
ATOM 1414 C CA . HIS A 1 180 ? 0.653 -3.433 -6.964 1.00 86.69 180 HIS A CA 1
ATOM 1415 C C . HIS A 1 180 ? -0.509 -2.540 -6.504 1.00 86.69 180 HIS A C 1
ATOM 1417 O O . HIS A 1 180 ? -0.557 -1.357 -6.834 1.00 86.69 180 HIS A O 1
ATOM 1423 N N . LEU A 1 181 ? -1.408 -3.105 -5.694 1.00 82.06 181 LEU A N 1
ATOM 1424 C CA . LEU A 1 181 ? -2.595 -2.439 -5.172 1.00 82.06 181 LEU A CA 1
ATOM 1425 C C . LEU A 1 181 ? -2.279 -1.432 -4.054 1.00 82.06 181 LEU A C 1
ATOM 1427 O O . LEU A 1 181 ? -2.830 -0.335 -4.064 1.00 82.06 181 LEU A O 1
ATOM 1431 N N . MET A 1 182 ? -1.357 -1.741 -3.131 1.00 84.62 182 MET A N 1
ATOM 1432 C CA . MET A 1 182 ? -0.931 -0.754 -2.127 1.00 84.62 182 MET A CA 1
ATOM 1433 C C . MET A 1 182 ? -0.143 0.395 -2.770 1.00 84.62 182 MET A C 1
ATOM 1435 O O . MET A 1 182 ? -0.407 1.550 -2.452 1.00 84.62 182 MET A O 1
ATOM 1439 N N . SER A 1 183 ? 0.777 0.107 -3.699 1.00 86.75 183 SER A N 1
ATOM 1440 C CA . SER A 1 183 ? 1.527 1.137 -4.432 1.00 86.75 183 SER A CA 1
ATOM 1441 C C . SER A 1 183 ? 0.594 2.095 -5.175 1.00 86.75 183 SER A C 1
ATOM 1443 O O . SER A 1 183 ? 0.745 3.308 -5.052 1.00 86.75 183 SER A O 1
ATOM 1445 N N . LEU A 1 184 ? -0.414 1.563 -5.878 1.00 81.19 184 LEU A N 1
ATOM 1446 C CA . LEU A 1 184 ? -1.438 2.368 -6.547 1.00 81.19 184 LEU A CA 1
ATOM 1447 C C . LEU A 1 184 ? -2.227 3.231 -5.550 1.00 81.19 184 LEU A C 1
ATOM 1449 O O . LEU A 1 184 ? -2.360 4.436 -5.748 1.00 81.19 184 LEU A O 1
ATOM 1453 N N . ASN A 1 185 ? -2.707 2.639 -4.454 1.00 80.81 185 ASN A N 1
ATOM 1454 C CA . ASN A 1 185 ? -3.483 3.362 -3.448 1.00 80.81 185 ASN A CA 1
ATOM 1455 C C . ASN A 1 185 ? -2.677 4.459 -2.742 1.00 80.81 185 ASN A C 1
ATOM 1457 O O . ASN A 1 185 ? -3.229 5.520 -2.466 1.00 80.81 185 ASN A O 1
ATOM 1461 N N . LEU A 1 186 ? -1.387 4.245 -2.469 1.00 84.31 186 LEU A N 1
ATOM 1462 C CA . LEU A 1 186 ? -0.529 5.265 -1.862 1.00 84.31 186 LEU A CA 1
ATOM 1463 C C . LEU A 1 186 ? -0.294 6.440 -2.814 1.00 84.31 186 LEU A C 1
ATOM 1465 O O . LEU A 1 186 ? -0.484 7.580 -2.400 1.00 84.31 186 LEU A O 1
ATOM 1469 N N . LEU A 1 187 ? 0.016 6.189 -4.089 1.00 82.25 187 LEU A N 1
ATOM 1470 C CA . LEU A 1 187 ? 0.147 7.252 -5.097 1.00 82.25 187 LEU A CA 1
ATOM 1471 C C . LEU A 1 187 ? -1.160 8.061 -5.220 1.00 82.25 187 LEU A C 1
ATOM 1473 O O . LEU A 1 187 ? -1.159 9.280 -5.057 1.00 82.25 187 LEU A O 1
ATOM 1477 N N . LEU A 1 188 ? -2.304 7.377 -5.340 1.00 78.50 188 LEU A N 1
ATOM 1478 C CA . LEU A 1 188 ? -3.635 7.999 -5.378 1.00 78.50 188 LEU A CA 1
ATOM 1479 C C . LEU A 1 188 ? -4.038 8.744 -4.091 1.00 78.50 188 LEU A C 1
ATOM 1481 O O . LEU A 1 188 ? -4.974 9.552 -4.132 1.00 78.50 188 LEU A O 1
ATOM 1485 N N . ALA A 1 189 ? -3.381 8.464 -2.962 1.00 79.38 189 ALA A N 1
ATOM 1486 C CA . ALA A 1 189 ? -3.556 9.177 -1.700 1.00 79.38 189 ALA A CA 1
ATOM 1487 C C . ALA A 1 189 ? -2.676 10.430 -1.630 1.00 79.38 189 ALA A C 1
ATOM 1489 O O . ALA A 1 189 ? -3.147 11.489 -1.214 1.00 79.38 189 ALA A O 1
ATOM 1490 N N . LEU A 1 190 ? -1.425 10.327 -2.082 1.00 79.62 190 LEU A N 1
ATOM 1491 C CA . LEU A 1 190 ? -0.462 11.428 -2.122 1.00 79.62 190 LEU A CA 1
ATOM 1492 C C . LEU A 1 190 ? -0.921 12.521 -3.093 1.00 79.62 190 LEU A C 1
ATOM 1494 O O . LEU A 1 190 ? -0.969 13.692 -2.704 1.00 79.62 190 LEU A O 1
ATOM 1498 N N . ASP A 1 191 ? -1.376 12.133 -4.286 1.00 77.25 191 ASP A N 1
ATOM 1499 C CA . ASP A 1 191 ? -1.966 13.024 -5.295 1.00 77.25 191 ASP A CA 1
ATOM 1500 C C . ASP A 1 191 ? -3.244 13.727 -4.799 1.00 77.25 191 ASP A C 1
ATOM 1502 O O . ASP A 1 191 ? -3.560 14.834 -5.230 1.00 77.25 191 ASP A O 1
ATOM 1506 N N . ARG A 1 192 ? -3.998 13.098 -3.884 1.00 74.25 192 ARG A N 1
ATOM 1507 C CA . ARG A 1 192 ? -5.216 13.673 -3.279 1.00 74.25 192 ARG A CA 1
ATOM 1508 C C . ARG A 1 192 ? -4.945 14.561 -2.064 1.00 74.25 192 ARG A C 1
ATOM 1510 O O . ARG A 1 192 ? -5.795 15.389 -1.740 1.00 74.25 192 ARG A O 1
ATOM 1517 N N . ALA A 1 193 ? -3.829 14.363 -1.367 1.00 70.44 193 ALA A N 1
ATOM 1518 C CA . ALA A 1 193 ? -3.490 15.112 -0.157 1.00 70.44 193 ALA A CA 1
ATOM 1519 C C . ALA A 1 193 ? -2.667 16.389 -0.431 1.00 70.44 193 ALA A C 1
ATOM 1521 O O . ALA A 1 193 ? -2.644 17.282 0.412 1.00 70.44 193 ALA A O 1
ATOM 1522 N N . GLY A 1 194 ? -2.047 16.515 -1.610 1.00 67.44 194 GLY A N 1
ATOM 1523 C CA . GLY A 1 194 ? -1.162 17.637 -1.939 1.00 67.44 194 GLY A CA 1
ATOM 1524 C C . GLY A 1 194 ? -0.893 17.775 -3.438 1.00 67.44 194 GLY A C 1
ATOM 1525 O O . GLY A 1 194 ? -1.799 17.622 -4.254 1.00 67.44 194 GLY A O 1
ATOM 1526 N N . LYS A 1 195 ? 0.351 18.092 -3.815 1.00 59.22 195 LYS A N 1
ATOM 1527 C CA . LYS A 1 195 ? 0.784 18.028 -5.223 1.00 59.22 195 LYS A CA 1
ATOM 1528 C C . LYS A 1 195 ? 0.987 16.566 -5.652 1.00 59.22 195 LYS A C 1
ATOM 1530 O O . LYS A 1 195 ? 1.400 15.774 -4.804 1.00 59.22 195 LYS A O 1
ATOM 1535 N N . PRO A 1 196 ? 0.766 16.217 -6.933 1.00 59.25 196 PRO A N 1
ATOM 1536 C CA . PRO A 1 196 ? 1.116 14.898 -7.443 1.00 59.25 196 PRO A CA 1
ATOM 1537 C C . PRO A 1 196 ? 2.591 14.555 -7.229 1.00 59.25 196 PRO A C 1
ATOM 1539 O O . PRO A 1 196 ? 3.441 15.448 -7.227 1.00 59.25 196 PRO A O 1
ATOM 1542 N N . VAL A 1 197 ? 2.889 13.270 -7.049 1.00 59.44 197 VAL A N 1
ATOM 1543 C CA . VAL A 1 197 ? 4.272 12.786 -6.910 1.00 59.44 197 VAL A CA 1
ATOM 1544 C C . VAL A 1 197 ? 4.924 12.698 -8.293 1.00 59.44 197 VAL A C 1
ATOM 1546 O O . VAL A 1 197 ? 4.389 12.046 -9.186 1.00 59.44 197 VAL A O 1
ATOM 1549 N N . ASP A 1 198 ? 6.093 13.323 -8.477 1.00 60.28 198 ASP A N 1
ATOM 1550 C CA . ASP A 1 198 ? 6.826 13.312 -9.754 1.00 60.28 198 ASP A CA 1
ATOM 1551 C C . ASP A 1 198 ? 7.367 11.906 -10.080 1.00 60.28 198 ASP A C 1
ATOM 1553 O O . ASP A 1 198 ? 8.509 11.569 -9.739 1.00 60.28 198 ASP A O 1
ATOM 1557 N N . VAL A 1 199 ? 6.550 11.088 -10.751 1.00 59.81 199 VAL A N 1
ATOM 1558 C CA . VAL A 1 199 ? 6.896 9.729 -11.196 1.00 59.81 199 VAL A CA 1
ATOM 1559 C C . VAL A 1 199 ? 8.150 9.756 -12.068 1.00 59.81 199 VAL A C 1
ATOM 1561 O O . VAL A 1 199 ? 8.223 10.456 -13.081 1.00 59.81 199 VAL A O 1
ATOM 1564 N N . ILE A 1 200 ? 9.143 8.956 -11.690 1.00 61.50 200 ILE A N 1
ATOM 1565 C CA . ILE A 1 200 ? 10.402 8.851 -12.424 1.00 61.50 200 ILE A CA 1
ATOM 1566 C C . ILE A 1 200 ? 10.199 7.904 -13.616 1.00 61.50 200 ILE A C 1
ATOM 1568 O O . ILE A 1 200 ? 9.925 6.715 -13.436 1.00 61.50 200 ILE A O 1
ATOM 1572 N N . LYS A 1 201 ? 10.332 8.425 -14.845 1.00 53.44 201 LYS A N 1
ATOM 1573 C CA . LYS A 1 201 ? 10.404 7.586 -16.054 1.00 53.44 201 LYS A CA 1
ATOM 1574 C C . LYS A 1 201 ? 11.681 6.732 -16.021 1.00 53.44 201 LYS A C 1
ATOM 1576 O O . LYS A 1 201 ? 12.712 7.244 -15.589 1.00 53.44 201 LYS A O 1
ATOM 1581 N N . PRO A 1 202 ? 11.672 5.489 -16.534 1.00 51.69 202 PRO A N 1
ATOM 1582 C CA . PRO A 1 202 ? 12.909 4.765 -16.797 1.00 51.69 202 PRO A CA 1
ATOM 1583 C C . PRO A 1 202 ? 13.738 5.471 -17.890 1.00 51.69 202 PRO A C 1
ATOM 1585 O O . PRO A 1 202 ? 13.223 5.732 -18.980 1.00 51.69 202 PRO A O 1
ATOM 1588 N N . PRO A 1 203 ? 15.038 5.722 -17.679 1.00 42.41 203 PRO A N 1
ATOM 1589 C CA . PRO A 1 203 ? 15.991 5.836 -18.775 1.00 42.41 203 PRO A CA 1
ATOM 1590 C C . PRO A 1 203 ? 15.890 4.657 -19.755 1.00 42.41 203 PRO A C 1
ATOM 1592 O O . PRO A 1 203 ? 15.519 3.542 -19.388 1.00 42.41 203 PRO A O 1
ATOM 1595 N N . GLY A 1 204 ? 16.181 4.916 -21.029 1.00 44.09 204 GLY A N 1
ATOM 1596 C CA . GLY A 1 204 ? 16.057 3.931 -22.108 1.00 44.09 204 GLY A CA 1
ATOM 1597 C C . GLY A 1 204 ? 14.638 3.761 -22.667 1.00 44.09 204 GLY A C 1
ATOM 1598 O O . GLY A 1 204 ? 14.509 3.479 -23.858 1.00 44.09 204 GLY A O 1
ATOM 1599 N N . THR A 1 205 ? 13.569 4.015 -21.896 1.00 40.56 205 THR A N 1
ATOM 1600 C CA . THR A 1 205 ? 12.233 4.136 -22.503 1.00 40.56 205 THR A CA 1
ATOM 1601 C C . THR A 1 205 ? 12.117 5.471 -23.231 1.00 40.56 205 THR A C 1
ATOM 1603 O O . THR A 1 205 ? 11.881 6.512 -22.618 1.00 40.56 205 THR A O 1
ATOM 1606 N N . GLN A 1 206 ? 12.220 5.420 -24.563 1.00 33.53 206 GLN A N 1
ATOM 1607 C CA . GLN A 1 206 ? 11.392 6.294 -25.395 1.00 33.53 206 GLN A CA 1
ATOM 1608 C C . GLN A 1 206 ? 9.925 6.111 -24.985 1.00 33.53 206 GLN A C 1
ATOM 1610 O O . GLN A 1 206 ? 9.558 5.068 -24.438 1.00 33.53 206 GLN A O 1
ATOM 1615 N N . ASP A 1 207 ? 9.079 7.096 -25.276 1.00 37.72 207 ASP A N 1
ATOM 1616 C CA . ASP A 1 207 ? 7.640 6.938 -25.095 1.00 37.72 207 ASP A CA 1
ATOM 1617 C C . ASP A 1 207 ? 7.079 5.941 -26.123 1.00 37.72 207 ASP A C 1
ATOM 1619 O O . ASP A 1 207 ? 6.475 6.313 -27.126 1.00 37.72 207 ASP A O 1
ATOM 1623 N N . GLU A 1 208 ? 7.208 4.645 -25.815 1.00 38.00 208 GLU A N 1
ATOM 1624 C CA . GLU A 1 208 ? 6.197 3.649 -26.165 1.00 38.00 208 GLU A CA 1
ATOM 1625 C C . GLU A 1 208 ? 4.911 3.969 -25.383 1.00 38.00 208 GLU A C 1
ATOM 1627 O O . GLU A 1 208 ? 4.479 3.243 -24.484 1.00 38.00 208 GLU A O 1
ATOM 1632 N N . GLU A 1 209 ? 4.295 5.095 -25.757 1.00 40.84 209 GLU A N 1
ATOM 1633 C CA . GLU A 1 209 ? 2.869 5.358 -25.620 1.00 40.84 209 GLU A CA 1
ATOM 1634 C C . GLU A 1 209 ? 2.141 4.122 -26.158 1.00 40.84 209 GLU A C 1
ATOM 1636 O O . GLU A 1 209 ? 2.086 3.901 -27.365 1.00 40.84 209 GLU A O 1
ATOM 1641 N N . SER A 1 210 ? 1.701 3.263 -25.231 1.00 41.06 210 SER A N 1
ATOM 1642 C CA . SER A 1 210 ? 1.573 1.808 -25.406 1.00 41.06 210 SER A CA 1
ATOM 1643 C C . SER A 1 210 ? 1.366 1.346 -26.856 1.00 41.06 210 SER A C 1
ATOM 1645 O O . SER A 1 210 ? 0.228 1.280 -27.337 1.00 41.06 210 SER A O 1
ATOM 1647 N N . THR A 1 211 ? 2.466 0.981 -27.527 1.00 35.28 211 THR A N 1
ATOM 1648 C CA . THR A 1 211 ? 2.585 0.606 -28.953 1.00 35.28 211 THR A CA 1
ATOM 1649 C C . THR A 1 211 ? 1.974 -0.772 -29.246 1.00 35.28 211 THR A C 1
ATOM 1651 O O . THR A 1 211 ? 2.581 -1.687 -29.793 1.00 35.28 211 THR A O 1
ATOM 1654 N N . HIS A 1 212 ? 0.703 -0.911 -28.874 1.00 44.00 212 HIS A N 1
ATOM 1655 C CA . HIS A 1 212 ? -0.209 -1.998 -29.192 1.00 44.00 212 HIS A CA 1
ATOM 1656 C C . HIS A 1 212 ? 0.316 -3.428 -28.964 1.00 44.00 212 HIS A C 1
ATOM 1658 O O . HIS A 1 212 ? 0.467 -4.210 -29.903 1.00 44.00 212 HIS A O 1
ATOM 1664 N N . ARG A 1 213 ? 0.196 -3.898 -27.713 1.00 42.28 213 ARG A N 1
ATOM 1665 C CA . ARG A 1 213 ? -0.401 -5.234 -27.480 1.00 42.28 213 ARG A CA 1
ATOM 1666 C C . ARG A 1 213 ? -1.916 -5.229 -27.757 1.00 42.28 213 ARG A C 1
ATOM 1668 O O . ARG A 1 213 ? -2.728 -5.659 -26.945 1.00 42.28 213 ARG A O 1
ATOM 1675 N N . SER A 1 214 ? -2.302 -4.757 -28.944 1.00 51.38 214 SER A N 1
ATOM 1676 C CA . SER A 1 214 ? -3.608 -5.075 -29.524 1.00 51.38 214 SER A CA 1
ATOM 1677 C C . SER A 1 214 ? -3.517 -6.516 -30.056 1.00 51.38 214 SER A C 1
ATOM 1679 O O . SER A 1 214 ? -2.544 -6.850 -30.724 1.00 51.38 214 SER A O 1
ATOM 1681 N N . LYS A 1 215 ? -4.442 -7.445 -29.804 1.00 50.53 215 LYS A N 1
ATOM 1682 C CA . LYS A 1 215 ? -5.748 -7.425 -29.104 1.00 50.53 215 LYS A CA 1
ATOM 1683 C C . LYS A 1 215 ? -5.753 -8.673 -28.193 1.00 50.53 215 LYS A C 1
ATOM 1685 O O . LYS A 1 215 ? -5.084 -9.644 -28.528 1.00 50.53 215 LYS A O 1
ATOM 1690 N N . ARG A 1 216 ? -6.455 -8.778 -27.063 1.00 54.16 216 ARG A N 1
ATOM 1691 C CA . ARG A 1 216 ? -7.749 -8.241 -26.574 1.00 54.16 216 ARG A CA 1
ATOM 1692 C C . ARG A 1 216 ? -7.524 -7.642 -25.156 1.00 54.16 216 ARG A C 1
ATOM 1694 O O . ARG A 1 216 ? -6.513 -7.965 -24.553 1.00 54.16 216 ARG A O 1
ATOM 1701 N N . CYS A 1 217 ? -8.366 -6.788 -24.566 1.00 55.78 217 CYS A N 1
ATOM 1702 C CA . CYS A 1 217 ? -9.817 -6.634 -24.728 1.00 55.78 217 CYS A CA 1
ATOM 1703 C C . CYS A 1 217 ? -10.321 -5.390 -25.473 1.00 55.78 217 CYS A C 1
ATOM 1705 O O . CYS A 1 217 ? -9.724 -4.319 -25.492 1.00 55.78 217 CYS A O 1
ATOM 1707 N N . SER A 1 218 ? -11.516 -5.562 -26.033 1.00 53.91 218 SER A N 1
ATOM 1708 C CA . SER A 1 218 ? -12.477 -4.532 -26.437 1.00 53.91 218 SER A CA 1
ATOM 1709 C C . SER A 1 218 ? -13.857 -5.195 -26.281 1.00 53.91 218 SER A C 1
ATOM 1711 O O . SER A 1 218 ? -13.966 -6.390 -26.547 1.00 53.91 218 SER A O 1
ATOM 1713 N N . ASN A 1 219 ? -14.933 -4.545 -25.848 1.00 50.50 219 ASN A N 1
ATOM 1714 C CA . ASN A 1 219 ? -15.139 -3.127 -25.546 1.00 50.50 219 ASN A CA 1
ATOM 1715 C C . ASN A 1 219 ? -14.884 -2.828 -24.048 1.00 50.50 219 ASN A C 1
ATOM 1717 O O . ASN A 1 219 ? -15.210 -3.655 -23.200 1.00 50.50 219 ASN A O 1
ATOM 1721 N N . LEU A 1 220 ? -14.271 -1.689 -23.710 1.00 58.34 220 LEU A N 1
ATOM 1722 C CA . LEU A 1 220 ? -13.873 -1.377 -22.328 1.00 58.34 220 LEU A CA 1
ATOM 1723 C C . LEU A 1 220 ? -15.054 -0.732 -21.588 1.00 58.34 220 LEU A C 1
ATOM 1725 O O . LEU A 1 220 ? -15.366 0.428 -21.821 1.00 58.34 220 LEU A O 1
ATOM 1729 N N . ARG A 1 221 ? -15.730 -1.551 -20.769 1.00 52.16 221 ARG A N 1
ATOM 1730 C CA . ARG A 1 221 ? -17.137 -1.495 -20.309 1.00 52.16 221 ARG A CA 1
ATOM 1731 C C . ARG A 1 221 ? -18.223 -1.593 -21.413 1.00 52.16 221 ARG A C 1
ATOM 1733 O O . ARG A 1 221 ? -18.822 -2.660 -21.469 1.00 52.16 221 ARG A O 1
ATOM 1740 N N . SER A 1 222 ? -18.604 -0.673 -22.315 1.00 50.94 222 SER A N 1
ATOM 1741 C CA . SER A 1 222 ? -18.227 0.694 -22.772 1.00 50.94 222 SER A CA 1
ATOM 1742 C C . SER A 1 222 ? -18.342 1.816 -21.727 1.00 50.94 222 SER A C 1
ATOM 1744 O O . SER A 1 222 ? -19.169 1.691 -20.828 1.00 50.94 222 SER A O 1
ATOM 1746 N N . ASP A 1 223 ? -17.600 2.933 -21.782 1.00 49.72 223 ASP A N 1
ATOM 1747 C CA . ASP A 1 223 ? -17.201 3.740 -22.955 1.00 49.72 223 ASP A CA 1
ATOM 1748 C C . ASP A 1 223 ? -15.688 4.082 -23.128 1.00 49.72 223 ASP A C 1
ATOM 1750 O O . ASP A 1 223 ? -15.116 4.814 -22.312 1.00 49.72 223 ASP A O 1
ATOM 1754 N N . PRO A 1 224 ? -15.037 3.616 -24.218 1.00 57.50 224 PRO A N 1
ATOM 1755 C CA . PRO A 1 224 ? -13.699 4.033 -24.630 1.00 57.50 224 PRO A CA 1
ATOM 1756 C C . PRO A 1 224 ? -13.720 5.060 -25.791 1.00 57.50 224 PRO A C 1
ATOM 1758 O O . PRO A 1 224 ? -14.008 4.707 -26.932 1.00 57.50 224 PRO A O 1
ATOM 1761 N N . ASN A 1 225 ? -13.329 6.322 -25.607 1.00 55.19 225 ASN A N 1
ATOM 1762 C CA . ASN A 1 225 ? -12.839 6.949 -24.378 1.00 55.19 225 ASN A CA 1
ATOM 1763 C C . ASN A 1 225 ? -13.280 8.424 -24.288 1.00 55.19 225 ASN A C 1
ATOM 1765 O O . ASN A 1 225 ? -12.431 9.306 -24.378 1.00 55.19 225 ASN A O 1
ATOM 1769 N N . ASN A 1 226 ? -14.555 8.696 -23.984 1.00 49.22 226 ASN A N 1
ATOM 1770 C CA . ASN A 1 226 ? -14.929 9.955 -23.309 1.00 49.22 226 ASN A CA 1
ATOM 1771 C C . ASN A 1 226 ? -14.921 9.778 -21.770 1.00 49.22 226 ASN A C 1
ATOM 1773 O O . ASN A 1 226 ? -15.839 10.129 -21.034 1.00 49.22 226 ASN A O 1
ATOM 1777 N N . ASP A 1 227 ? -13.831 9.140 -21.334 1.00 58.62 227 ASP A N 1
ATOM 1778 C CA . ASP A 1 227 ? -12.976 9.486 -20.192 1.00 58.62 227 ASP A CA 1
ATOM 1779 C C . ASP A 1 227 ? -13.536 9.657 -18.765 1.00 58.62 227 ASP A C 1
ATOM 1781 O O . ASP A 1 227 ? -12.758 9.990 -17.876 1.00 58.62 227 ASP A O 1
ATOM 1785 N N . ASP A 1 228 ? -14.751 9.180 -18.463 1.00 52.62 228 ASP A N 1
ATOM 1786 C CA . ASP A 1 228 ? -15.060 8.588 -17.131 1.00 52.62 228 ASP A CA 1
ATOM 1787 C C . ASP A 1 228 ? -14.610 7.096 -17.028 1.00 52.62 228 ASP A C 1
ATOM 1789 O O . ASP A 1 228 ? -15.053 6.277 -16.210 1.00 52.62 228 ASP A O 1
ATOM 1793 N N . CYS A 1 229 ? -13.600 6.779 -17.847 1.00 56.50 229 CYS A N 1
ATOM 1794 C CA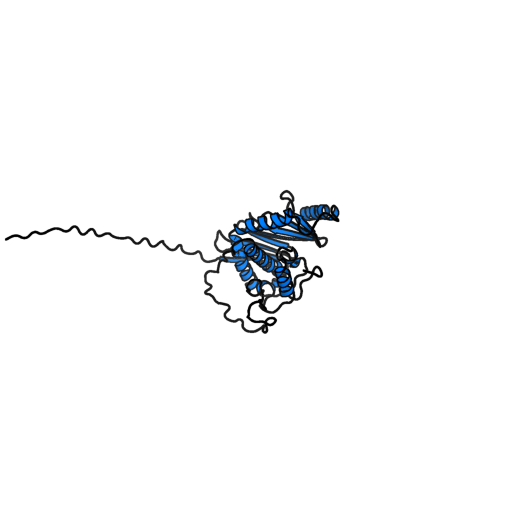 . CYS A 1 229 ? -12.555 5.791 -17.590 1.00 56.50 229 CYS A CA 1
ATOM 1795 C C . CYS A 1 229 ? -12.959 4.325 -17.591 1.00 56.50 229 CYS A C 1
ATOM 1797 O O . CYS A 1 229 ? -12.722 3.584 -16.637 1.00 56.50 229 CYS A O 1
ATOM 1799 N N . TYR A 1 230 ? -13.504 3.861 -18.701 1.00 54.78 230 TYR A N 1
ATOM 1800 C CA . TYR A 1 230 ? -14.084 2.531 -18.772 1.00 54.78 230 TYR A CA 1
ATOM 1801 C C . TYR A 1 230 ? -13.033 1.414 -19.063 1.00 54.78 230 TYR A C 1
ATOM 1803 O O . TYR A 1 230 ? -13.338 0.227 -18.965 1.00 54.78 230 TYR A O 1
ATOM 1811 N N . GLY A 1 231 ? -11.754 1.781 -19.259 1.00 57.19 231 GLY A N 1
ATOM 1812 C CA . GLY A 1 231 ? -10.558 0.920 -19.077 1.00 57.19 231 GLY A CA 1
ATOM 1813 C C . GLY A 1 231 ? -9.797 1.109 -17.742 1.00 57.19 231 GLY A C 1
ATOM 1814 O O . GLY A 1 231 ? -8.846 0.381 -17.479 1.00 57.19 231 GLY A O 1
ATOM 1815 N N . MET A 1 232 ? -10.251 2.066 -16.918 1.00 62.97 232 MET A N 1
ATOM 1816 C CA . MET A 1 232 ? -9.907 2.373 -15.513 1.00 62.97 232 MET A CA 1
ATOM 1817 C C . MET A 1 232 ? -8.455 2.655 -15.113 1.00 62.97 232 MET A C 1
ATOM 1819 O O . MET A 1 232 ? -7.619 1.769 -15.156 1.00 62.97 232 MET A O 1
ATOM 1823 N N . CYS A 1 233 ? -8.240 3.835 -14.517 1.00 53.66 233 CYS A N 1
ATOM 1824 C CA . CYS A 1 233 ? -7.971 3.952 -13.071 1.00 53.66 233 CYS A CA 1
ATOM 1825 C C . CYS A 1 233 ? -8.260 5.391 -12.602 1.00 53.66 233 CYS A C 1
ATOM 1827 O O . CYS A 1 233 ? -7.601 6.326 -13.053 1.00 53.66 233 CYS A O 1
ATOM 1829 N N . GLY A 1 234 ? -9.223 5.619 -11.708 1.00 48.72 234 GLY A N 1
ATOM 1830 C CA . GLY A 1 234 ? -9.538 6.988 -11.258 1.00 48.72 234 GLY A CA 1
ATOM 1831 C C . GLY A 1 234 ? -8.299 7.717 -10.697 1.00 48.72 234 GLY A C 1
ATOM 1832 O O . GLY A 1 234 ? -7.578 7.140 -9.895 1.00 48.72 234 GLY A O 1
ATOM 1833 N N . ARG A 1 235 ? -7.988 8.978 -11.034 1.00 39.84 235 ARG A N 1
ATOM 1834 C CA . ARG A 1 235 ? -8.698 9.984 -11.856 1.00 39.84 235 ARG A CA 1
ATOM 1835 C C . ARG A 1 235 ? -7.633 10.951 -12.436 1.00 39.84 235 ARG A C 1
ATOM 1837 O O . ARG A 1 235 ? -7.232 11.864 -11.728 1.00 39.84 235 ARG A O 1
ATOM 1844 N N . LYS A 1 236 ? -7.111 10.812 -13.665 1.00 47.00 236 LYS A N 1
ATOM 1845 C CA . LYS A 1 236 ? -7.754 10.325 -14.904 1.00 47.00 236 LYS A CA 1
ATOM 1846 C C . LYS A 1 236 ? -6.939 9.301 -15.754 1.00 47.00 236 LYS A C 1
ATOM 1848 O O . LYS A 1 236 ? -6.664 9.550 -16.920 1.00 47.00 236 LYS A O 1
ATOM 1853 N N . CYS A 1 237 ? -6.714 8.099 -15.218 1.00 58.84 237 CYS A N 1
ATOM 1854 C CA . CYS A 1 237 ? -6.944 6.839 -15.961 1.00 58.84 237 CYS A CA 1
ATOM 1855 C C . CYS A 1 237 ? -5.862 6.206 -16.855 1.00 58.84 237 CYS A C 1
ATOM 1857 O O . CYS A 1 237 ? -5.904 6.275 -18.079 1.00 58.84 237 CYS A O 1
ATOM 1859 N N . ASN A 1 238 ? -5.043 5.378 -16.190 1.00 56.28 238 ASN A N 1
ATOM 1860 C CA . ASN A 1 238 ? -4.108 4.391 -16.746 1.00 56.28 238 ASN A CA 1
ATOM 1861 C C . ASN A 1 238 ? -4.540 2.972 -16.306 1.00 56.28 238 ASN A C 1
ATOM 1863 O O . ASN A 1 238 ? -4.915 2.812 -15.150 1.00 56.28 238 ASN A O 1
ATOM 1867 N N . CYS A 1 239 ? -4.481 1.948 -17.169 1.00 67.06 239 CYS A N 1
ATOM 1868 C CA . CYS A 1 239 ? -5.136 0.648 -16.911 1.00 67.06 239 CYS A CA 1
ATOM 1869 C C . CYS A 1 239 ? -4.582 -0.156 -15.697 1.00 67.06 239 CYS A C 1
ATOM 1871 O O . CYS A 1 239 ? -3.373 -0.185 -15.464 1.00 67.06 239 CYS A O 1
ATOM 1873 N N . TRP A 1 240 ? -5.439 -0.917 -14.994 1.00 74.19 240 TRP A N 1
ATOM 1874 C CA . TRP A 1 240 ? -5.100 -1.790 -13.836 1.00 74.19 240 TRP A CA 1
ATOM 1875 C C . TRP A 1 240 ? -4.232 -3.044 -14.168 1.00 74.19 240 TRP A C 1
ATOM 1877 O O . TRP A 1 240 ? -4.230 -4.026 -13.419 1.00 74.19 240 TRP A O 1
ATOM 1887 N N . SER A 1 241 ? -3.452 -3.050 -15.256 1.00 72.56 241 SER A N 1
ATOM 1888 C CA . SER A 1 241 ? -2.756 -4.257 -15.758 1.00 72.56 241 SER A CA 1
ATOM 1889 C C . SER A 1 241 ? -1.723 -4.861 -14.814 1.00 72.56 241 SER A C 1
ATOM 1891 O O . SER A 1 241 ? -1.543 -6.074 -14.820 1.00 72.56 241 SER A O 1
ATOM 1893 N N . SER A 1 242 ? -1.085 -4.069 -13.951 1.00 76.00 242 SER A N 1
ATOM 1894 C CA . SER A 1 242 ? -0.192 -4.625 -12.921 1.00 76.00 242 SER A CA 1
ATOM 1895 C C . SER A 1 242 ? -0.955 -5.374 -11.816 1.00 76.00 242 SER A C 1
ATOM 1897 O O . SER A 1 242 ? -0.392 -6.248 -11.174 1.00 76.00 242 SER A O 1
ATOM 1899 N N . VAL A 1 243 ? -2.241 -5.076 -11.599 1.00 79.31 243 VAL A N 1
ATOM 1900 C CA . VAL A 1 243 ? -3.066 -5.689 -10.538 1.00 79.31 243 VAL A CA 1
ATOM 1901 C C . VAL A 1 243 ? -3.838 -6.918 -11.042 1.00 79.31 243 VAL A C 1
ATOM 1903 O O . VAL A 1 243 ? -4.047 -7.861 -10.275 1.00 79.31 243 VAL A O 1
ATOM 1906 N N . CYS A 1 244 ? -4.255 -6.910 -12.316 1.00 78.94 244 CYS A N 1
ATOM 1907 C CA . CYS A 1 244 ? -5.110 -7.942 -12.922 1.00 78.94 244 CYS A CA 1
ATOM 1908 C C . CYS A 1 244 ? -4.554 -8.591 -14.206 1.00 78.94 244 CYS A C 1
ATOM 1910 O O . CYS A 1 244 ? -5.238 -9.403 -14.819 1.00 78.94 244 CYS A O 1
ATOM 1912 N N . GLY A 1 245 ? -3.312 -8.294 -14.599 1.00 75.88 245 GLY A N 1
ATOM 1913 C CA . GLY A 1 245 ? -2.599 -8.946 -15.711 1.00 75.88 245 GLY A CA 1
ATOM 1914 C C . GLY A 1 245 ? -2.932 -8.420 -17.112 1.00 75.88 245 GLY A C 1
ATOM 1915 O O . GLY A 1 245 ? -2.173 -8.657 -18.051 1.00 75.88 245 GLY A O 1
ATOM 1916 N N . ASP A 1 246 ? -4.028 -7.676 -17.265 1.00 74.50 246 ASP A N 1
ATOM 1917 C CA . ASP A 1 246 ? -4.475 -7.092 -18.530 1.00 74.50 246 ASP A CA 1
ATOM 1918 C C . ASP A 1 246 ? -5.158 -5.719 -18.330 1.00 74.50 246 ASP A C 1
ATOM 1920 O O . ASP A 1 246 ? -5.416 -5.282 -17.209 1.00 74.50 246 ASP A O 1
ATOM 1924 N N . CYS A 1 247 ? -5.438 -5.014 -19.430 1.00 74.06 247 CYS A N 1
ATOM 1925 C CA . CYS A 1 247 ? -6.230 -3.776 -19.423 1.00 74.06 247 CYS A CA 1
ATOM 1926 C C . CYS A 1 247 ? -7.737 -4.034 -19.667 1.00 74.06 247 CYS A C 1
ATOM 1928 O O . CYS A 1 247 ? -8.405 -3.200 -20.280 1.00 74.06 247 CYS A O 1
ATOM 1930 N N . CYS A 1 248 ? -8.278 -5.203 -19.309 1.00 75.38 248 CYS A N 1
ATOM 1931 C CA . CYS A 1 248 ? -9.687 -5.530 -19.536 1.00 75.38 248 CYS A CA 1
ATOM 1932 C C . CYS A 1 248 ? -10.600 -4.937 -18.446 1.00 75.38 248 CYS A C 1
ATOM 1934 O O . CYS A 1 248 ? -10.151 -4.449 -17.409 1.00 75.38 248 CYS A O 1
ATOM 1936 N N . TYR A 1 249 ? -11.917 -4.975 -18.678 1.00 78.62 249 TYR A N 1
ATOM 1937 C CA . TYR A 1 249 ? -12.876 -4.646 -17.626 1.00 78.62 249 TYR A CA 1
ATOM 1938 C C . TYR A 1 249 ? -12.901 -5.746 -16.561 1.00 78.62 249 TYR A C 1
ATOM 1940 O O . TYR A 1 249 ? -13.228 -6.894 -16.859 1.00 78.62 249 TYR A O 1
ATOM 1948 N N . HIS A 1 250 ? -12.632 -5.348 -15.320 1.00 80.38 250 HIS A N 1
ATOM 1949 C CA . HIS A 1 250 ? -12.675 -6.193 -14.131 1.00 80.38 250 HIS A CA 1
ATOM 1950 C C . HIS A 1 250 ? -13.668 -5.605 -13.132 1.00 80.38 250 HIS A C 1
ATOM 1952 O O . HIS A 1 250 ? -13.557 -4.437 -12.754 1.00 80.38 250 HIS A O 1
ATOM 1958 N N . GLN A 1 251 ? -14.659 -6.401 -12.723 1.00 81.00 251 GLN A N 1
ATOM 1959 C CA . GLN A 1 251 ? -15.761 -5.942 -11.873 1.00 81.00 251 GLN A CA 1
ATOM 1960 C C . GLN A 1 251 ? -15.255 -5.407 -10.527 1.00 81.00 251 GLN A C 1
ATOM 1962 O O . GLN A 1 251 ? -15.655 -4.314 -10.133 1.00 81.00 251 GLN A O 1
ATOM 1967 N N . GLY A 1 252 ? -14.316 -6.097 -9.871 1.00 82.31 252 GLY A N 1
ATOM 1968 C CA . GLY A 1 252 ? -13.791 -5.647 -8.579 1.00 82.31 252 GLY A CA 1
ATOM 1969 C C . GLY A 1 252 ? -13.010 -4.333 -8.663 1.00 82.31 252 GLY A C 1
ATOM 1970 O O . GLY A 1 252 ? -13.133 -3.494 -7.775 1.00 82.31 252 GLY A O 1
ATOM 1971 N N . CYS A 1 253 ? -12.284 -4.093 -9.761 1.00 80.94 253 CYS A N 1
ATOM 1972 C CA . CYS A 1 253 ? -11.634 -2.804 -10.033 1.00 80.94 253 CYS A CA 1
ATOM 1973 C C . CYS A 1 253 ? -12.659 -1.669 -10.210 1.00 80.94 253 CYS A C 1
ATOM 1975 O O . CYS A 1 253 ? -12.421 -0.547 -9.774 1.00 80.94 253 CYS A O 1
ATOM 1977 N N . ALA A 1 254 ? -13.814 -1.951 -10.818 1.00 79.38 254 ALA A N 1
ATOM 1978 C CA . ALA A 1 254 ? -14.858 -0.953 -11.045 1.00 79.38 254 ALA A CA 1
ATOM 1979 C C . ALA A 1 254 ? -15.687 -0.650 -9.793 1.00 79.38 254 ALA A C 1
ATOM 1981 O O . ALA A 1 254 ? -15.993 0.510 -9.524 1.00 79.38 254 ALA A O 1
ATOM 1982 N N . GLU A 1 255 ? -16.011 -1.677 -9.011 1.00 81.06 255 GLU A N 1
ATOM 1983 C CA . GLU A 1 255 ? -16.631 -1.546 -7.691 1.00 81.06 255 GLU A CA 1
ATOM 1984 C C . GLU A 1 255 ? -15.709 -0.774 -6.732 1.00 81.06 255 GLU A C 1
ATOM 1986 O O . GLU A 1 255 ? -16.172 0.106 -6.003 1.00 81.06 255 GLU A O 1
ATOM 1991 N N . HIS A 1 256 ? -14.398 -1.042 -6.786 1.00 81.81 256 HIS A N 1
ATOM 1992 C CA . HIS A 1 256 ? -13.374 -0.278 -6.076 1.00 81.81 256 HIS A CA 1
ATOM 1993 C C . HIS A 1 256 ? -13.380 1.196 -6.488 1.00 81.81 256 HIS A C 1
ATOM 1995 O O . HIS A 1 256 ? -13.701 2.055 -5.667 1.00 81.81 256 HIS A O 1
ATOM 2001 N N . ASP A 1 257 ? -13.101 1.503 -7.757 1.00 78.44 257 ASP A N 1
ATOM 2002 C CA . ASP A 1 257 ? -12.974 2.886 -8.228 1.00 78.44 257 ASP A CA 1
ATOM 2003 C C . ASP A 1 257 ? -14.271 3.692 -8.044 1.00 78.44 257 ASP A C 1
ATOM 2005 O O . ASP A 1 257 ? -14.209 4.887 -7.750 1.00 78.44 257 ASP A O 1
ATOM 2009 N N . TYR A 1 258 ? -15.445 3.052 -8.107 1.00 77.31 258 TYR A N 1
ATOM 2010 C CA . TYR A 1 258 ? -16.726 3.672 -7.754 1.00 77.31 258 TYR A CA 1
ATOM 2011 C C . TYR A 1 258 ? -16.794 4.079 -6.272 1.00 77.31 258 TYR A C 1
ATOM 2013 O O . TYR A 1 258 ? -17.059 5.244 -5.957 1.00 77.31 258 TYR A O 1
ATOM 2021 N N . CYS A 1 259 ? -16.511 3.157 -5.346 1.00 78.50 259 CYS A N 1
ATOM 2022 C CA . CYS A 1 259 ? -16.507 3.461 -3.913 1.00 78.50 259 CYS A CA 1
ATOM 2023 C C . CYS A 1 259 ?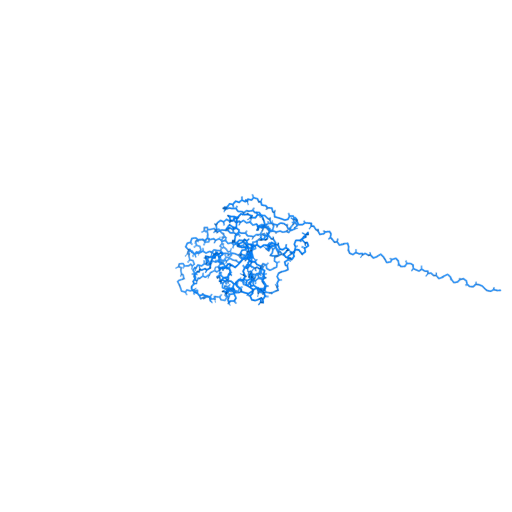 -15.439 4.504 -3.541 1.00 78.50 259 CYS A C 1
ATOM 2025 O O . CYS A 1 259 ? -15.678 5.386 -2.713 1.00 78.50 259 CYS A O 1
ATOM 2027 N N . CYS A 1 260 ? -14.286 4.459 -4.207 1.00 78.38 260 CYS A N 1
ATOM 2028 C CA . CYS A 1 260 ? -13.159 5.363 -3.982 1.00 78.38 260 CYS A CA 1
ATOM 2029 C C . CYS A 1 260 ? -13.295 6.703 -4.723 1.00 78.38 260 CYS A C 1
ATOM 2031 O O . CYS A 1 260 ? -12.590 7.667 -4.411 1.00 78.38 260 CYS A O 1
ATOM 2033 N N . GLY A 1 261 ? -14.260 6.802 -5.639 1.00 75.81 261 GLY A N 1
ATOM 2034 C CA . GLY A 1 261 ? -14.816 8.059 -6.124 1.00 75.81 261 GLY A CA 1
ATOM 2035 C C . GLY A 1 261 ? -15.672 8.769 -5.068 1.00 75.81 261 GLY A C 1
ATOM 2036 O O . GLY A 1 261 ? -15.571 9.987 -4.944 1.00 75.81 261 GLY A O 1
ATOM 2037 N N . LYS A 1 262 ? -16.462 8.027 -4.271 1.00 77.69 262 LYS A N 1
ATOM 2038 C CA . LYS A 1 262 ? -17.282 8.594 -3.178 1.00 77.69 262 LYS A CA 1
ATOM 2039 C C . LYS A 1 262 ? -16.450 9.013 -1.970 1.00 77.69 262 LYS A C 1
ATOM 2041 O O . LYS A 1 262 ? -16.498 10.168 -1.558 1.00 77.69 262 LYS A O 1
ATOM 2046 N N . ASN A 1 263 ? -15.711 8.071 -1.384 1.00 75.69 263 ASN A N 1
ATOM 2047 C CA . ASN A 1 263 ? -14.867 8.320 -0.221 1.00 75.69 263 ASN A CA 1
ATOM 2048 C C . ASN A 1 263 ? -13.569 7.512 -0.311 1.00 75.69 263 ASN A C 1
ATOM 2050 O O . ASN A 1 263 ? -13.442 6.427 0.259 1.00 75.69 263 ASN A O 1
ATOM 2054 N N . PHE A 1 264 ? -12.582 8.083 -1.000 1.00 76.19 264 PHE A N 1
ATOM 2055 C CA . PHE A 1 264 ? -11.222 7.549 -1.055 1.00 76.19 264 PHE A CA 1
ATOM 2056 C C . PHE A 1 264 ? -10.586 7.366 0.336 1.00 76.19 264 PHE A C 1
ATOM 2058 O O . PHE A 1 264 ? -9.844 6.416 0.553 1.00 76.19 264 PHE A O 1
ATOM 2065 N N . TRP A 1 265 ? -10.911 8.242 1.291 1.00 73.75 265 TRP A N 1
ATOM 2066 C CA . TRP A 1 265 ? -10.410 8.166 2.666 1.00 73.75 265 TRP A CA 1
ATOM 2067 C C . TRP A 1 265 ? -11.061 7.051 3.487 1.00 73.75 265 TRP A C 1
ATOM 2069 O O . TRP A 1 265 ? -10.655 6.806 4.621 1.00 73.75 265 TRP A O 1
ATOM 2079 N N . SER A 1 266 ? -12.044 6.340 2.926 1.00 73.56 266 SER A N 1
ATOM 2080 C CA . SER A 1 266 ? -12.539 5.126 3.549 1.00 73.56 266 SER A CA 1
ATOM 2081 C C . SER A 1 266 ? -11.464 4.037 3.522 1.00 73.56 266 SER A C 1
ATOM 2083 O O . SER A 1 266 ? -10.892 3.690 2.490 1.00 73.56 266 SER A O 1
ATOM 2085 N N . ARG A 1 267 ? -11.258 3.415 4.677 1.00 71.19 267 ARG A N 1
ATOM 2086 C CA . ARG A 1 267 ? -10.467 2.192 4.876 1.00 71.19 267 ARG A CA 1
ATOM 2087 C C . ARG A 1 267 ? -10.713 1.054 3.880 1.00 71.19 267 ARG A C 1
ATOM 2089 O O . ARG A 1 267 ? -9.836 0.213 3.707 1.00 71.19 267 ARG A O 1
ATOM 2096 N N . TYR A 1 268 ? -11.883 1.015 3.235 1.00 74.06 268 TYR A N 1
ATOM 2097 C CA . TYR A 1 268 ? -12.153 0.107 2.121 1.00 74.06 268 TYR A CA 1
ATOM 2098 C C . TYR A 1 268 ? -11.142 0.354 0.994 1.00 74.06 268 TYR A C 1
ATOM 2100 O O . TYR A 1 268 ? -10.384 -0.541 0.636 1.00 74.06 268 TYR A O 1
ATOM 2108 N N . CYS A 1 269 ? -11.082 1.600 0.527 1.00 77.25 269 CYS A N 1
ATOM 2109 C CA . CYS A 1 269 ? -10.219 2.078 -0.548 1.00 77.25 269 CYS A CA 1
ATOM 2110 C C . CYS A 1 269 ? -8.738 2.046 -0.214 1.00 77.25 269 CYS A C 1
ATOM 2112 O O . CYS A 1 269 ? -7.927 1.798 -1.094 1.00 77.25 269 CYS A O 1
ATOM 2114 N N . LEU A 1 270 ? -8.372 2.268 1.047 1.00 73.62 270 LEU A N 1
ATOM 2115 C CA . LEU A 1 270 ? -6.973 2.183 1.450 1.00 73.62 270 LEU A CA 1
ATOM 2116 C C . LEU A 1 270 ? -6.493 0.716 1.520 1.00 73.62 270 LEU A C 1
ATOM 2118 O O . LEU A 1 270 ? -5.374 0.427 1.099 1.00 73.62 270 LEU A O 1
ATOM 2122 N N . PHE A 1 271 ? -7.347 -0.228 1.952 1.00 74.06 271 PHE A N 1
ATOM 2123 C CA . PHE A 1 271 ? -6.976 -1.641 2.179 1.00 74.06 271 PHE A CA 1
ATOM 2124 C C . PHE A 1 271 ? -7.885 -2.653 1.458 1.00 74.06 271 PHE A C 1
ATOM 2126 O O . PHE A 1 271 ? -8.407 -3.574 2.089 1.00 74.06 271 PHE A O 1
ATOM 2133 N N . PRO A 1 272 ? -8.081 -2.562 0.135 1.00 75.31 272 PRO A N 1
ATOM 2134 C CA . PRO A 1 272 ? -9.113 -3.315 -0.584 1.00 75.31 272 PRO A CA 1
ATOM 2135 C C . PRO A 1 272 ? -8.969 -4.845 -0.498 1.00 75.31 272 PRO A C 1
ATOM 2137 O O . PRO A 1 272 ? -9.970 -5.557 -0.403 1.00 75.31 272 PRO A O 1
ATOM 2140 N N . PHE A 1 273 ? -7.745 -5.376 -0.401 1.00 72.75 273 PHE A N 1
ATOM 2141 C CA . PHE A 1 273 ? -7.488 -6.805 -0.145 1.00 72.75 273 PHE A CA 1
ATOM 2142 C C . PHE A 1 273 ? -8.099 -7.314 1.181 1.00 72.75 273 PHE A C 1
ATOM 2144 O O . PHE A 1 273 ? -8.383 -8.506 1.319 1.00 72.75 273 PHE A O 1
ATOM 2151 N N . ARG A 1 274 ? -8.347 -6.435 2.168 1.00 74.12 274 ARG A N 1
ATOM 2152 C CA . ARG A 1 274 ? -9.071 -6.777 3.406 1.00 74.12 274 ARG A CA 1
ATOM 2153 C C . ARG A 1 274 ? -10.533 -7.094 3.106 1.00 74.12 274 ARG A C 1
ATOM 2155 O O . ARG A 1 274 ? -11.100 -7.992 3.731 1.00 74.12 274 ARG A O 1
ATOM 2162 N N . TYR A 1 275 ? -11.112 -6.387 2.142 1.00 76.25 275 TYR A N 1
ATOM 2163 C CA . TYR A 1 275 ? -12.511 -6.448 1.723 1.00 76.25 275 TYR A CA 1
ATOM 2164 C C . TYR A 1 275 ? -12.656 -7.290 0.449 1.00 76.25 275 TYR A C 1
ATOM 2166 O O . TYR A 1 275 ? -13.361 -6.931 -0.491 1.00 76.25 275 TYR A O 1
ATOM 2174 N N . LYS A 1 276 ? -11.943 -8.428 0.447 1.00 78.81 276 LYS A N 1
ATOM 2175 C CA . LYS A 1 276 ? -12.003 -9.498 -0.560 1.00 78.81 276 LYS A CA 1
ATOM 2176 C C . LYS A 1 276 ? -11.854 -9.009 -2.004 1.00 78.81 276 LYS A C 1
ATOM 2178 O O . LYS A 1 276 ? -12.438 -9.607 -2.902 1.00 78.81 276 LYS A O 1
ATOM 2183 N N . PHE A 1 277 ? -11.085 -7.940 -2.224 1.00 83.19 277 PHE A N 1
ATOM 2184 C CA . PHE A 1 277 ? -10.763 -7.495 -3.572 1.00 83.19 277 PHE A CA 1
ATOM 2185 C C . PHE A 1 277 ? -10.157 -8.640 -4.385 1.00 83.19 277 PHE A C 1
ATOM 2187 O O . PHE A 1 277 ? -9.197 -9.285 -3.968 1.00 83.19 277 PHE A O 1
ATOM 2194 N N . THR A 1 278 ? -10.741 -8.848 -5.554 1.00 84.12 278 THR A N 1
ATOM 2195 C CA . THR A 1 278 ? -10.271 -9.696 -6.645 1.00 84.12 278 THR A CA 1
ATOM 2196 C C . THR A 1 278 ? -10.638 -8.981 -7.941 1.00 84.12 278 THR A C 1
ATOM 2198 O O . THR A 1 278 ? -11.521 -8.125 -7.947 1.00 84.12 278 THR A O 1
ATOM 2201 N N . CYS A 1 279 ? -10.048 -9.361 -9.068 1.00 81.62 279 CYS A N 1
ATOM 2202 C CA . CYS A 1 279 ? -10.441 -8.798 -10.362 1.00 81.62 279 CYS A CA 1
ATOM 2203 C C . CYS A 1 279 ? -11.936 -9.069 -10.679 1.00 81.62 279 CYS A C 1
ATOM 2205 O O . CYS A 1 279 ? -12.641 -8.213 -11.213 1.00 81.62 279 CYS A O 1
ATOM 2207 N N . SER A 1 280 ? -12.467 -10.215 -10.237 1.00 82.81 280 SER A N 1
ATOM 2208 C CA . SER A 1 280 ? -13.865 -10.616 -10.448 1.00 82.81 280 SER A CA 1
ATOM 2209 C C . SER A 1 280 ? -14.891 -9.941 -9.527 1.00 82.81 280 SER A C 1
ATOM 2211 O O . SER A 1 280 ? -16.065 -9.923 -9.877 1.00 82.81 280 SER A O 1
ATOM 2213 N N . SER A 1 281 ? -14.500 -9.434 -8.352 1.00 82.38 281 SER A N 1
ATOM 2214 C CA . SER A 1 281 ? -15.422 -8.793 -7.393 1.00 82.38 281 SER A CA 1
ATOM 2215 C C . SER A 1 281 ? -14.698 -8.098 -6.238 1.00 82.38 281 SER A C 1
ATOM 2217 O O . SER A 1 281 ? -13.618 -8.530 -5.826 1.00 82.38 281 SER A O 1
ATOM 2219 N N . TYR A 1 282 ? -15.350 -7.104 -5.643 1.00 80.00 282 TYR A N 1
ATOM 2220 C CA . TYR A 1 282 ? -14.931 -6.388 -4.440 1.00 80.00 282 TYR A CA 1
ATOM 2221 C C . TYR A 1 282 ? -16.058 -6.419 -3.394 1.00 80.00 282 TYR A C 1
ATOM 2223 O O . TYR A 1 282 ? -17.212 -6.146 -3.716 1.00 80.00 282 TYR A O 1
ATOM 2231 N N . GLY A 1 283 ? -15.779 -6.784 -2.134 1.00 72.25 283 GLY A N 1
ATOM 2232 C CA . GLY A 1 283 ? -16.869 -7.024 -1.182 1.00 72.25 283 GLY A CA 1
ATOM 2233 C C . GLY A 1 283 ? -16.480 -7.223 0.284 1.00 72.25 283 GLY A C 1
ATOM 2234 O O . GLY A 1 283 ? -15.792 -8.175 0.662 1.00 72.25 283 GLY A O 1
ATOM 2235 N N . GLY A 1 284 ? -17.039 -6.368 1.146 1.00 63.53 284 GLY A N 1
ATOM 2236 C CA . GLY A 1 284 ? -16.863 -6.438 2.603 1.00 63.53 284 GLY A CA 1
ATOM 2237 C C . GLY A 1 284 ? -18.080 -6.008 3.427 1.00 63.53 284 GLY A C 1
ATOM 2238 O O . GLY A 1 284 ? -18.344 -6.619 4.457 1.00 63.53 284 GLY A O 1
ATOM 2239 N N . TYR A 1 285 ? -18.833 -5.014 2.953 1.00 54.12 285 TYR A N 1
ATOM 2240 C CA . TYR A 1 285 ? -20.161 -4.612 3.434 1.00 54.12 285 TYR A CA 1
ATOM 2241 C C . TYR A 1 285 ? -20.987 -4.091 2.242 1.00 54.12 285 TYR A C 1
ATOM 2243 O O . TYR A 1 285 ? -20.438 -3.850 1.170 1.00 54.12 285 TYR A O 1
ATOM 2251 N N . SER A 1 286 ? -22.306 -3.954 2.403 1.00 49.72 286 SER A N 1
ATOM 2252 C CA . SER A 1 286 ? -23.268 -3.760 1.302 1.00 49.72 286 SER A CA 1
ATOM 2253 C C . SER A 1 286 ? -23.435 -2.320 0.791 1.00 49.72 286 SER A C 1
ATOM 2255 O O . SER A 1 286 ? -24.381 -2.051 0.053 1.00 49.72 286 SER A O 1
ATOM 2257 N N . SER A 1 287 ? -22.582 -1.380 1.200 1.00 55.56 287 SER A N 1
ATOM 2258 C CA . SER A 1 287 ? -22.682 0.025 0.792 1.00 55.56 287 SER A CA 1
ATOM 2259 C C . SER A 1 287 ? -21.353 0.762 0.910 1.00 55.56 287 SER A C 1
ATOM 2261 O O . SER A 1 287 ? -20.694 0.695 1.950 1.00 55.56 287 SER A O 1
ATOM 2263 N N . CYS A 1 288 ? -21.053 1.544 -0.121 1.00 64.12 288 CYS A N 1
ATOM 2264 C CA . CYS A 1 288 ? -20.225 2.742 -0.069 1.00 64.12 288 CYS A CA 1
ATOM 2265 C C . CYS A 1 288 ? -21.088 3.943 -0.481 1.00 64.12 288 CYS A C 1
ATOM 2267 O O . CYS A 1 288 ? -20.780 5.074 -0.065 1.00 64.12 288 CYS A O 1
#